Protein AF-0000000084442021 (afdb_homodimer)

Organism: Legionella spiritensis (NCBI:txid452)

Foldseek 3Di:
DEEEADQPDPCRVLVVVLVVVVVDDYDYDYLAGDDLVRCVVVVDQAYEYEAYDDALVSRRCLLVNCLVPQAPHAYEYEQNSLRSNQVSVWWDKAFDPDQFQFAKFWKAFPCDQLNPPHDGTFIFTAHHGIATDPVRGDPQKDQGIATPVGTRQKIAGNQTNYIYGNTDLSDPRGPCSSSSVVSSVPDDDD/DEEEADQPDPCRVLVVVLVVVVVDDYDYDYLAGDDLVRCVVVVDQAYEYEAYDDALVSRRCLLVNCLVPQAPHAYEYEARSLRSNQVSVWWDKAFDPDQFQFAKFWKAFDCDQLNPPHDGTFIFTAHHGIATDPVRGDPQKDQGIATPVGTRQKIAGNQTNYIYGNTDLSDPRGPCSSSSVVSSVPDDDD

Solvent-accessible surface area (backbone atoms only — not comparable to full-atom values): 19940 Å² total; per-residue (Å²): 85,36,37,35,38,33,41,80,34,80,58,39,48,42,45,52,50,52,41,40,73,70,70,45,55,73,47,78,40,45,27,85,71,62,50,71,67,54,49,60,70,65,57,49,63,32,39,33,35,32,32,36,67,83,48,55,90,70,35,63,40,52,35,60,47,48,68,71,36,45,86,78,31,42,34,40,14,28,31,38,16,20,47,18,57,44,40,61,68,65,22,45,76,38,75,30,96,62,73,39,77,78,42,69,40,57,38,37,60,75,52,51,80,59,38,48,93,51,73,77,55,42,44,32,24,29,70,42,52,58,34,61,36,74,92,43,53,48,83,61,45,44,81,45,24,29,35,89,88,65,48,64,33,22,35,33,42,76,85,40,59,37,37,26,28,42,38,37,47,60,37,88,78,16,57,65,23,66,58,35,53,50,38,59,74,62,61,65,85,125,85,35,37,34,37,35,42,82,34,79,57,39,48,42,46,52,49,53,42,42,73,68,71,44,56,73,47,77,39,45,27,83,72,60,50,70,68,54,48,62,71,66,56,49,63,32,38,33,33,31,32,36,66,82,49,55,91,67,36,63,42,52,34,59,46,47,67,71,35,46,87,79,30,42,34,41,15,28,32,38,17,19,47,19,56,45,39,61,69,65,23,46,75,38,76,32,95,62,72,38,79,78,40,71,41,58,38,36,58,76,52,51,80,58,38,50,92,51,72,78,54,40,43,31,24,29,70,40,52,60,35,63,36,74,92,41,53,49,82,61,44,44,81,47,23,29,33,89,88,64,46,64,33,22,36,33,41,76,84,39,60,37,38,25,28,42,37,38,47,59,37,89,78,17,57,65,22,67,58,35,53,49,37,59,75,61,59,66,86,124

pLDDT: mean 96.45, std 5.82, range [42.72, 98.94]

Radius of gyration: 21.91 Å; Cα contacts (8 Å, |Δi|>4): 902; chains: 2; bounding box: 45×61×48 Å

InterPro domains:
  IPR006221 Anthranilate synthase/para-aminobenzoate synthase like domain [TIGR00566] (1-186)
  IPR006221 Anthranilate synthase/para-aminobenzoate synthase like domain [cd01743] (2-185)
  IPR017926 Glutamine amidotransferase [PF00117] (3-185)
  IPR029062 Class I glutamine amidotransferase-like [G3DSA:3.40.50.880] (1-189)
  IPR029062 Class I glutamine amidotransferase-like [SSF52317] (1-187)
  IPR050472 Anthranilate Synthase/Amidotransferase [PTHR43418] (2-188)

Secondary structure (DSSP, 8-state):
-EEEEE-S-TTHHHHHHHHHHTT--EEEEETTS--HHHHHHH--SEEEEPP-SS-GGGSTTHHHHHHHHTTTS-EEEETHHHHHHHHHTT--EEEEEEEEEEEEEEEEE-S-GGGTT--SSEEEEEEEEEEE-GGG--TTEEEEEEETT--EEEEEESSS-EEEESSBTTSTT-TTHHHHHHHHHH----/-EEEEE-S-TTHHHHHHHHHHTT--EEEEETTS--HHHHHHH--SEEEEPP-SS-GGGSTTHHHHHHHHTTTS-EEEETHHHHHHHHHTT--EEEEEEEEEEEEEEEEE-S-GGGTT--SSEEEEEEEEEEE-GGG--TTEEEEEEETT--EEEEEESSS-EEEESSBTTSTT-TTHHHHHHHHHH----

Structure (mmCIF, N/CA/C/O backbone):
data_AF-0000000084442021-model_v1
#
loop_
_entity.id
_entity.type
_entity.pdbx_description
1 polymer 'Anthranilate synthase component II'
#
loop_
_atom_site.group_PDB
_atom_site.id
_atom_site.type_symbol
_atom_site.label_atom_id
_atom_site.label_alt_id
_atom_site.label_comp_id
_atom_site.label_asym_id
_atom_site.label_entity_id
_atom_site.label_seq_id
_atom_site.pdbx_PDB_ins_code
_atom_site.Cartn_x
_atom_site.Cartn_y
_atom_site.Cartn_z
_atom_site.occupancy
_atom_site.B_iso_or_equiv
_atom_site.auth_seq_id
_atom_site.auth_comp_id
_atom_site.auth_asym_id
_atom_site.auth_atom_id
_atom_site.pdbx_PDB_model_num
ATOM 1 N N . MET A 1 1 ? 15.172 14.18 7.062 1 96.75 1 MET A N 1
ATOM 2 C CA . MET A 1 1 ? 14.445 12.938 7.293 1 96.75 1 MET A CA 1
ATOM 3 C C . MET A 1 1 ? 12.992 13.211 7.641 1 96.75 1 MET A C 1
ATOM 5 O O . MET A 1 1 ? 12.688 14.172 8.359 1 96.75 1 MET A O 1
ATOM 9 N N . LEU A 1 2 ? 12.117 12.5 6.996 1 98.5 2 LEU A N 1
ATOM 10 C CA . LEU A 1 2 ? 10.68 12.547 7.258 1 98.5 2 LEU A CA 1
ATOM 11 C C . LEU A 1 2 ? 10.266 11.438 8.219 1 98.5 2 LEU A C 1
ATOM 13 O O . LEU A 1 2 ? 10.625 10.273 8.031 1 98.5 2 LEU A O 1
ATOM 17 N N . LEU A 1 3 ? 9.562 11.828 9.305 1 98.88 3 LEU A N 1
ATOM 18 C CA . LEU A 1 3 ? 9.125 10.852 10.289 1 98.88 3 LEU A CA 1
ATOM 19 C C . LEU A 1 3 ? 7.641 10.523 10.117 1 98.88 3 LEU A C 1
ATOM 21 O O . LEU A 1 3 ? 6.812 11.43 10.008 1 98.88 3 LEU A O 1
ATOM 25 N N . VAL A 1 4 ? 7.328 9.266 10.055 1 98.88 4 VAL A N 1
ATOM 26 C CA . VAL A 1 4 ? 5.941 8.812 10.039 1 98.88 4 VAL A CA 1
ATOM 27 C C . VAL A 1 4 ? 5.609 8.133 11.367 1 98.88 4 VAL A C 1
ATOM 29 O O . VAL A 1 4 ? 6.289 7.191 11.781 1 98.88 4 VAL A O 1
ATOM 32 N N . ILE A 1 5 ? 4.629 8.664 12.07 1 98.88 5 ILE A N 1
ATOM 33 C CA . ILE A 1 5 ? 4.055 7.953 13.211 1 98.88 5 ILE A CA 1
ATOM 34 C C . ILE A 1 5 ? 2.973 6.992 12.719 1 98.88 5 ILE A C 1
ATOM 36 O O . ILE A 1 5 ? 1.944 7.418 12.195 1 98.88 5 ILE A O 1
ATOM 40 N N . ASP A 1 6 ? 3.195 5.75 12.984 1 98.69 6 ASP A N 1
ATOM 41 C CA . ASP A 1 6 ? 2.303 4.699 12.508 1 98.69 6 ASP A CA 1
ATOM 42 C C . ASP A 1 6 ? 1.215 4.391 13.531 1 98.69 6 ASP A C 1
ATOM 44 O O . ASP A 1 6 ? 1.51 3.938 14.641 1 98.69 6 ASP A O 1
ATOM 48 N N . ASN A 1 7 ? -0.036 4.559 13.102 1 98.56 7 ASN A N 1
ATOM 49 C CA . ASN A 1 7 ? -1.173 4.254 13.961 1 98.56 7 ASN A CA 1
ATOM 50 C C . ASN A 1 7 ? -1.767 2.885 13.641 1 98.56 7 ASN A C 1
ATOM 52 O O . ASN A 1 7 ? -2.986 2.707 13.68 1 98.56 7 ASN A O 1
ATOM 56 N N . TYR A 1 8 ? -0.894 2.004 13.203 1 95.25 8 TYR A N 1
ATOM 57 C CA . TYR A 1 8 ? -1.245 0.606 12.984 1 95.25 8 TYR A CA 1
ATOM 58 C C . TYR A 1 8 ? -2.338 0.481 11.93 1 95.25 8 TYR A C 1
ATOM 60 O O . TYR A 1 8 ? -3.346 -0.193 12.148 1 95.25 8 TYR A O 1
ATOM 68 N N . ASP A 1 9 ? -2.092 1.137 10.805 1 94.56 9 ASP A N 1
ATOM 69 C CA . ASP A 1 9 ? -3.041 1.086 9.695 1 94.56 9 ASP A CA 1
ATOM 70 C C . ASP A 1 9 ? -2.471 0.297 8.523 1 94.56 9 ASP A C 1
ATOM 72 O O . ASP A 1 9 ? -1.261 0.303 8.289 1 94.56 9 ASP A O 1
ATOM 76 N N . SER A 1 10 ? -3.359 -0.324 7.75 1 92.31 10 SER A N 1
ATOM 77 C CA . SER A 1 10 ? -2.943 -1.106 6.59 1 92.31 10 SER A CA 1
ATOM 78 C C . SER A 1 10 ? -2.438 -0.207 5.469 1 92.31 10 SER A C 1
ATOM 80 O O . SER A 1 10 ? -1.749 -0.671 4.555 1 92.31 10 SER A O 1
ATOM 82 N N . PHE A 1 11 ? -2.672 1.087 5.504 1 94.19 11 PHE A N 1
ATOM 83 C CA . PHE A 1 11 ? -2.273 1.997 4.438 1 94.19 11 PHE A CA 1
ATOM 84 C C . PHE A 1 11 ? -0.978 2.715 4.789 1 94.19 11 PHE A C 1
ATOM 86 O O . PHE A 1 11 ? -0.396 3.406 3.951 1 94.19 11 PHE A O 1
ATOM 93 N N . THR A 1 12 ? -0.463 2.592 5.977 1 96.69 12 THR A N 1
ATOM 94 C CA . THR A 1 12 ? 0.684 3.365 6.441 1 96.69 12 THR A CA 1
ATOM 95 C C . THR A 1 12 ? 1.858 3.225 5.477 1 96.69 12 THR A C 1
ATOM 97 O O . THR A 1 12 ? 2.455 4.223 5.066 1 96.69 12 THR A O 1
ATOM 100 N N . PHE A 1 13 ? 2.1 2.055 5.074 1 94.62 13 PHE A N 1
ATOM 101 C CA . PHE A 1 13 ? 3.326 1.857 4.312 1 94.62 13 PHE A CA 1
ATOM 102 C C . PHE A 1 13 ? 3.133 2.273 2.857 1 94.62 13 PHE A C 1
ATOM 104 O O . PHE A 1 13 ? 4.105 2.516 2.143 1 94.62 13 PHE A O 1
ATOM 111 N N . ASN A 1 14 ? 1.919 2.354 2.424 1 95 14 ASN A N 1
ATOM 112 C CA . ASN A 1 14 ? 1.702 3.023 1.146 1 95 14 ASN A CA 1
ATOM 113 C C . ASN A 1 14 ? 2.174 4.473 1.184 1 95 14 ASN A C 1
ATOM 115 O O . ASN A 1 14 ? 2.789 4.957 0.231 1 95 14 ASN A O 1
ATOM 119 N N . LEU A 1 15 ? 1.839 5.078 2.273 1 96.81 15 LEU A N 1
ATOM 120 C CA . LEU A 1 15 ? 2.293 6.449 2.475 1 96.81 15 LEU A CA 1
ATOM 121 C C . LEU A 1 15 ? 3.816 6.523 2.473 1 96.81 15 LEU A C 1
ATOM 123 O O . LEU A 1 15 ? 4.398 7.41 1.843 1 96.81 15 LEU A O 1
ATOM 127 N N . VAL A 1 16 ? 4.426 5.625 3.182 1 97 16 VAL A N 1
ATOM 128 C CA . VAL A 1 16 ? 5.879 5.566 3.279 1 97 16 VAL A CA 1
ATOM 129 C C . VAL A 1 16 ? 6.484 5.41 1.887 1 97 16 VAL A C 1
ATOM 131 O O . VAL A 1 16 ? 7.402 6.148 1.517 1 97 16 VAL A O 1
ATOM 134 N N . HIS A 1 17 ? 5.918 4.531 1.124 1 94.56 17 HIS A N 1
ATOM 135 C CA . HIS A 1 17 ? 6.426 4.27 -0.219 1 94.56 17 HIS A CA 1
ATOM 136 C C . HIS A 1 17 ? 6.262 5.492 -1.116 1 94.56 17 HIS A C 1
ATOM 138 O O . HIS A 1 17 ? 7.125 5.777 -1.948 1 94.56 17 HIS A O 1
ATOM 144 N N . TYR A 1 18 ? 5.121 6.188 -1.011 1 96.38 18 TYR A N 1
ATOM 145 C CA . TYR A 1 18 ? 4.906 7.398 -1.793 1 96.38 18 TYR A CA 1
ATOM 146 C C . TYR A 1 18 ? 5.98 8.438 -1.489 1 96.38 18 TYR A C 1
ATOM 148 O O . TYR A 1 18 ? 6.559 9.031 -2.404 1 96.38 18 TYR A O 1
ATOM 156 N N . PHE A 1 19 ? 6.297 8.648 -0.225 1 97.62 19 PHE A N 1
ATOM 157 C CA . PHE A 1 19 ? 7.305 9.633 0.151 1 97.62 19 PHE A CA 1
ATOM 158 C C . PHE A 1 19 ? 8.688 9.203 -0.326 1 97.62 19 PHE A C 1
ATOM 160 O O . PHE A 1 19 ? 9.516 10.039 -0.69 1 97.62 19 PHE A O 1
ATOM 167 N N . GLN A 1 20 ? 8.953 7.887 -0.291 1 95.31 20 GLN A N 1
ATOM 168 C CA . GLN A 1 20 ? 10.219 7.391 -0.81 1 95.31 20 GLN A CA 1
ATOM 169 C C . GLN A 1 20 ? 10.336 7.645 -2.311 1 95.31 20 GLN A C 1
ATOM 171 O O . GLN A 1 20 ? 11.414 7.992 -2.805 1 95.31 20 GLN A O 1
ATOM 176 N N . CYS A 1 21 ? 9.234 7.473 -3.002 1 93.69 21 CYS A N 1
ATOM 177 C CA . CYS A 1 21 ? 9.203 7.785 -4.426 1 93.69 21 CYS A CA 1
ATOM 178 C C . CYS A 1 21 ? 9.516 9.258 -4.668 1 93.69 21 CYS A C 1
ATOM 180 O O . CYS A 1 21 ? 10.094 9.609 -5.699 1 93.69 21 CYS A O 1
ATOM 182 N N . LEU A 1 22 ? 9.164 10.062 -3.756 1 95.75 22 LEU A N 1
ATOM 183 C CA . LEU A 1 22 ? 9.445 11.492 -3.83 1 95.75 22 LEU A CA 1
ATOM 184 C C . LEU A 1 22 ? 10.828 11.805 -3.264 1 95.75 22 LEU A C 1
ATOM 186 O O . LEU A 1 22 ? 11.102 12.938 -2.861 1 95.75 22 LEU A O 1
ATOM 190 N N . LYS A 1 23 ? 11.641 10.805 -3.041 1 95.56 23 LYS A N 1
ATOM 191 C CA . LYS A 1 23 ? 13.062 10.875 -2.709 1 95.56 23 LYS A CA 1
ATOM 192 C C . LYS A 1 23 ? 13.266 11.344 -1.271 1 95.56 23 LYS A C 1
ATOM 194 O O . LYS A 1 23 ? 14.242 12.031 -0.969 1 95.56 23 LYS A O 1
ATOM 199 N N . GLN A 1 24 ? 12.305 11.031 -0.411 1 97.19 24 GLN A N 1
ATOM 200 C CA . GLN A 1 24 ? 12.469 11.344 1.005 1 97.19 24 GLN A CA 1
ATOM 201 C C . GLN A 1 24 ? 13.102 10.172 1.756 1 97.19 24 GLN A C 1
ATOM 203 O O . GLN A 1 24 ? 12.812 9.016 1.461 1 97.19 24 GLN A O 1
ATOM 208 N N . ASP A 1 25 ? 14.016 10.516 2.646 1 97.56 25 ASP A N 1
ATOM 209 C CA . ASP A 1 25 ? 14.43 9.555 3.662 1 97.56 25 ASP A CA 1
ATOM 210 C C . ASP A 1 25 ? 13.375 9.43 4.762 1 97.56 25 ASP A C 1
ATOM 212 O O . ASP A 1 25 ? 13.156 10.367 5.527 1 97.56 25 ASP A O 1
ATOM 216 N N . VAL A 1 26 ? 12.758 8.25 4.875 1 98.19 26 VAL A N 1
ATOM 217 C CA . VAL A 1 26 ? 11.602 8.109 5.75 1 98.19 26 VAL A CA 1
ATOM 218 C C . VAL A 1 26 ? 11.93 7.168 6.902 1 98.19 26 VAL A C 1
ATOM 220 O O . VAL A 1 26 ? 12.484 6.086 6.688 1 98.19 26 VAL A O 1
ATOM 223 N N . GLN A 1 27 ? 11.617 7.547 8.078 1 98.62 27 GLN A N 1
ATOM 224 C CA . GLN A 1 27 ? 11.633 6.676 9.25 1 98.62 27 GLN A CA 1
ATOM 225 C C . GLN A 1 27 ? 10.227 6.492 9.82 1 98.62 27 GLN A C 1
ATOM 227 O O . GLN A 1 27 ? 9.445 7.441 9.859 1 98.62 27 GLN A O 1
ATOM 232 N N . VAL A 1 28 ? 9.969 5.297 10.258 1 98.5 28 VAL A N 1
ATOM 233 C CA . VAL A 1 28 ? 8.641 4.98 10.758 1 98.5 28 VAL A CA 1
ATOM 234 C C . VAL A 1 28 ? 8.742 4.461 12.195 1 98.5 28 VAL A C 1
ATOM 236 O O . VAL A 1 28 ? 9.594 3.623 12.5 1 98.5 28 VAL A O 1
ATOM 239 N N . PHE A 1 29 ? 7.918 4.938 13.078 1 98.75 29 PHE A N 1
ATOM 240 C CA . PHE A 1 29 ? 7.754 4.406 14.43 1 98.75 29 PHE A CA 1
ATOM 241 C C . PHE A 1 29 ? 6.277 4.246 14.766 1 98.75 29 PHE A C 1
ATOM 243 O O . PHE A 1 29 ? 5.457 5.098 14.414 1 98.75 29 PHE A O 1
ATOM 250 N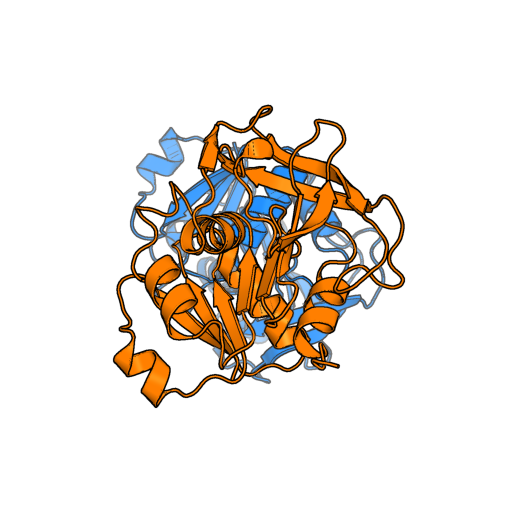 N . ALA A 1 30 ? 5.941 3.205 15.484 1 98.44 30 ALA A N 1
ATOM 251 C CA . ALA A 1 30 ? 4.578 3.055 15.992 1 98.44 30 ALA A CA 1
ATOM 252 C C . ALA A 1 30 ? 4.25 4.137 17.016 1 98.44 30 ALA A C 1
ATOM 254 O O . ALA A 1 30 ? 5.141 4.637 17.703 1 98.44 30 ALA A O 1
ATOM 255 N N . ASN A 1 31 ? 2.963 4.426 17.078 1 98.69 31 ASN A N 1
ATOM 256 C CA . ASN A 1 31 ? 2.521 5.559 17.891 1 98.69 31 ASN A CA 1
ATOM 257 C C . ASN A 1 31 ? 2.744 5.301 19.375 1 98.69 31 ASN A C 1
ATOM 259 O O . ASN A 1 31 ? 2.635 6.219 20.203 1 98.69 31 ASN A O 1
ATOM 263 N N . ASP A 1 32 ? 3.035 4.023 19.75 1 98.56 32 ASP A N 1
ATOM 264 C CA . ASP A 1 32 ? 3.27 3.682 21.156 1 98.56 32 ASP A CA 1
ATOM 265 C C . ASP A 1 32 ? 4.703 3.199 21.375 1 98.56 32 ASP A C 1
ATOM 267 O O . ASP A 1 32 ? 5.016 2.607 22.406 1 98.56 32 ASP A O 1
ATOM 271 N N . LYS A 1 33 ? 5.625 3.432 20.391 1 98.56 33 LYS A N 1
ATOM 272 C CA . LYS A 1 33 ? 6.996 2.945 20.469 1 98.56 33 LYS A CA 1
ATOM 273 C C . LYS A 1 33 ? 7.996 4.086 20.297 1 98.56 33 LYS A C 1
ATOM 275 O O . LYS A 1 33 ? 9.172 3.854 20 1 98.56 33 LYS A O 1
ATOM 280 N N . ILE A 1 34 ? 7.582 5.324 20.422 1 98.56 34 ILE A N 1
ATOM 281 C CA . ILE A 1 34 ? 8.422 6.512 20.375 1 98.56 34 ILE A CA 1
ATOM 282 C C . ILE A 1 34 ? 7.895 7.562 21.359 1 98.56 34 ILE A C 1
ATOM 284 O O . ILE A 1 34 ? 6.699 7.594 21.656 1 98.56 34 ILE A O 1
ATOM 288 N N . THR A 1 35 ? 8.797 8.398 21.844 1 98.62 35 THR A N 1
ATOM 289 C CA . THR A 1 35 ? 8.398 9.461 22.766 1 98.62 35 THR A CA 1
ATOM 290 C C . THR A 1 35 ? 8.609 10.828 22.125 1 98.62 35 THR A C 1
ATOM 292 O O . THR A 1 35 ? 9.25 10.945 21.078 1 98.62 35 THR A O 1
ATOM 295 N N . LEU A 1 36 ? 8.008 11.852 22.766 1 98.62 36 LEU A N 1
ATOM 296 C CA . LEU A 1 36 ? 8.227 13.219 22.312 1 98.62 36 LEU A CA 1
ATOM 297 C C . LEU A 1 36 ? 9.703 13.586 22.359 1 98.62 36 LEU A C 1
ATOM 299 O O . LEU A 1 36 ? 10.211 14.273 21.469 1 98.62 36 LEU A O 1
ATOM 303 N N . LYS A 1 37 ? 10.375 13.133 23.375 1 98.56 37 LYS A N 1
ATOM 304 C CA . LYS A 1 37 ? 11.805 13.391 23.516 1 98.56 37 LYS A CA 1
ATOM 305 C C . LYS A 1 37 ? 12.586 12.734 22.375 1 98.56 37 LYS A C 1
ATOM 307 O O . LYS A 1 37 ? 13.555 13.32 21.875 1 98.56 37 LYS A O 1
ATOM 312 N N . ASP A 1 38 ? 12.188 11.531 22.016 1 98.75 38 ASP A N 1
ATOM 313 C CA . ASP A 1 38 ? 12.82 10.859 20.891 1 98.75 38 ASP A CA 1
ATOM 314 C C . ASP A 1 38 ? 12.68 11.68 19.609 1 98.75 38 ASP A C 1
ATOM 316 O O . ASP A 1 38 ? 13.633 11.812 18.844 1 98.75 38 ASP A O 1
ATOM 320 N N . ILE A 1 39 ? 11.5 12.203 19.391 1 98.75 39 ILE A N 1
ATOM 321 C CA . ILE A 1 39 ? 11.219 12.977 18.188 1 98.75 39 ILE A CA 1
ATOM 322 C C . ILE A 1 39 ? 12.07 14.25 18.188 1 98.75 39 ILE A C 1
ATOM 324 O O . ILE A 1 39 ? 12.617 14.633 17.156 1 98.75 39 ILE A O 1
ATOM 328 N N . GLU A 1 40 ? 12.188 14.859 19.328 1 98.19 40 GLU A N 1
ATOM 329 C CA . GLU A 1 40 ? 13.039 16.031 19.453 1 98.19 40 GLU A CA 1
ATOM 330 C C . GLU A 1 40 ? 14.484 15.719 19.062 1 98.19 40 GLU A C 1
ATOM 332 O O . GLU A 1 40 ? 15.125 16.5 18.344 1 98.19 40 GLU A O 1
ATOM 337 N N . ARG A 1 41 ? 14.922 14.625 19.516 1 98.19 41 ARG A N 1
ATOM 338 C CA . ARG A 1 41 ? 16.297 14.219 19.234 1 98.19 41 ARG A CA 1
ATOM 339 C C . ARG A 1 41 ? 16.484 13.898 17.766 1 98.19 41 ARG A C 1
ATOM 341 O O . ARG A 1 41 ? 17.516 14.227 17.172 1 98.19 41 ARG A O 1
ATOM 348 N N . LEU A 1 42 ? 15.523 13.242 17.203 1 98 42 LEU A N 1
ATOM 349 C CA . LEU A 1 42 ? 15.586 12.875 15.797 1 98 42 LEU A CA 1
ATOM 350 C C . LEU A 1 42 ? 15.578 14.109 14.914 1 98 42 LEU A C 1
ATOM 352 O O . LEU A 1 42 ? 16.125 14.094 13.805 1 98 42 LEU A O 1
ATOM 356 N N . ALA A 1 43 ? 14.93 15.164 15.359 1 98.12 43 ALA A N 1
ATOM 357 C CA . ALA A 1 43 ? 14.836 16.453 14.672 1 98.12 43 ALA A CA 1
ATOM 358 C C . ALA A 1 43 ? 14.383 16.266 13.227 1 98.12 43 ALA A C 1
ATOM 360 O O . ALA A 1 43 ? 15.055 16.703 12.289 1 98.12 43 ALA A O 1
ATOM 361 N N . PRO A 1 44 ? 13.195 15.672 13.023 1 98.56 44 PRO A N 1
ATOM 362 C CA . PRO A 1 44 ? 12.727 15.477 11.656 1 98.56 44 PRO A CA 1
ATOM 363 C C . PRO A 1 44 ? 12.391 16.797 10.953 1 98.56 44 PRO A C 1
ATOM 365 O O . PRO A 1 44 ? 12 17.766 11.609 1 98.56 44 PRO A O 1
ATOM 368 N N . SER A 1 45 ? 12.555 16.766 9.602 1 98 45 SER A N 1
ATOM 369 C CA . SER A 1 45 ? 12.195 17.938 8.805 1 98 45 SER A CA 1
ATOM 370 C C . SER A 1 45 ? 10.68 18.016 8.594 1 98 45 SER A C 1
ATOM 372 O O . SER A 1 45 ? 10.133 19.094 8.383 1 98 45 SER A O 1
ATOM 374 N N . HIS A 1 46 ? 10.016 16.875 8.523 1 98.56 46 HIS A N 1
ATOM 375 C CA . HIS A 1 46 ? 8.578 16.734 8.359 1 98.56 46 HIS A CA 1
ATOM 376 C C . HIS A 1 46 ? 8.031 15.625 9.266 1 98.56 46 HIS A C 1
ATOM 378 O O . HIS A 1 46 ? 8.719 14.648 9.539 1 98.56 46 HIS A O 1
ATOM 384 N N . LEU A 1 47 ? 6.84 15.828 9.727 1 98.81 47 LEU A N 1
ATOM 385 C CA . LEU A 1 47 ? 6.137 14.828 10.523 1 98.81 47 LEU A CA 1
ATOM 386 C C . LEU A 1 47 ? 4.82 14.438 9.859 1 98.81 47 LEU A C 1
ATOM 388 O O . LEU A 1 47 ? 4.039 15.305 9.461 1 98.81 47 LEU A O 1
ATOM 392 N N . VAL A 1 48 ? 4.613 13.141 9.695 1 98.94 48 VAL A N 1
ATOM 393 C CA . VAL A 1 48 ? 3.377 12.625 9.125 1 98.94 48 VAL A CA 1
ATOM 394 C C . VAL A 1 48 ? 2.691 11.703 10.133 1 98.94 48 VAL A C 1
ATOM 396 O O . VAL A 1 48 ? 3.322 10.797 10.688 1 98.94 48 VAL A O 1
ATOM 399 N N . ILE A 1 49 ? 1.444 11.992 10.422 1 98.94 49 ILE A N 1
ATOM 400 C CA . ILE A 1 49 ? 0.609 11.133 11.25 1 98.94 49 ILE A CA 1
ATOM 401 C C . ILE A 1 49 ? -0.253 10.242 10.359 1 98.94 49 ILE A C 1
ATOM 403 O O . ILE A 1 49 ? -1.093 10.734 9.602 1 98.94 49 ILE A O 1
ATOM 407 N N . SER A 1 50 ? -0.102 8.945 10.469 1 98.88 50 SER A N 1
ATOM 408 C CA . SER A 1 50 ? -0.695 7.992 9.547 1 98.88 50 SER A CA 1
ATOM 409 C C . SER A 1 50 ? -2.186 7.816 9.812 1 98.88 50 SER A C 1
ATOM 411 O O . SER A 1 50 ? -2.699 8.273 10.836 1 98.88 50 SER A O 1
ATOM 413 N N . PRO A 1 51 ? -2.84 7.133 8.836 1 98.56 51 PRO A N 1
ATOM 414 C CA . PRO A 1 51 ? -4.172 6.617 9.164 1 98.56 51 PRO A CA 1
ATOM 415 C C . PRO A 1 51 ? -4.152 5.617 10.32 1 98.56 51 PRO A C 1
ATOM 417 O O . PRO A 1 51 ? -3.078 5.254 10.805 1 98.56 51 PRO A O 1
ATOM 420 N N . GLY A 1 52 ? -5.309 5.27 10.789 1 97.81 52 GLY A N 1
ATOM 421 C CA . GLY A 1 52 ? -5.41 4.297 11.867 1 97.81 52 GLY A CA 1
ATOM 422 C C . GLY A 1 52 ? -6.84 4.055 12.32 1 97.81 52 GLY A C 1
ATOM 423 O O . GLY A 1 52 ? -7.758 4.754 11.891 1 97.81 52 GLY A O 1
ATOM 424 N N . PRO A 1 53 ? -6.918 3.021 13.141 1 96.12 53 PRO A N 1
ATOM 425 C CA . PRO A 1 53 ? -8.242 2.709 13.68 1 96.12 53 PRO A CA 1
ATOM 426 C C . PRO A 1 53 ? -8.633 3.607 14.852 1 96.12 53 PRO A C 1
ATOM 428 O O . PRO A 1 53 ? -7.793 4.348 15.367 1 96.12 53 PRO A O 1
ATOM 431 N N . ASN A 1 54 ? -9.773 3.592 15.141 1 95.12 54 ASN A N 1
ATOM 432 C CA . ASN A 1 54 ? -10.305 4.219 16.359 1 95.12 54 ASN A CA 1
ATOM 433 C C . ASN A 1 54 ? -10.242 5.742 16.266 1 95.12 54 ASN A C 1
ATOM 435 O O . ASN A 1 54 ? -10.43 6.312 15.188 1 95.12 54 ASN A O 1
ATOM 439 N N . SER A 1 55 ? -10.203 6.398 17.453 1 97.62 55 SER A N 1
ATOM 440 C CA . SER A 1 55 ? -10.32 7.852 17.547 1 97.62 55 SER A CA 1
ATOM 441 C C . SER A 1 55 ? -8.992 8.484 17.953 1 97.62 55 SER A C 1
ATOM 443 O O . SER A 1 55 ? -8.07 7.785 18.375 1 97.62 55 SER A O 1
ATOM 445 N N . PRO A 1 56 ? -8.945 9.797 17.781 1 98.62 56 PRO A N 1
ATOM 446 C CA . PRO A 1 56 ? -7.73 10.5 18.188 1 98.62 56 PRO A CA 1
ATOM 447 C C . PRO A 1 56 ? -7.312 10.18 19.625 1 98.62 56 PRO A C 1
ATOM 449 O O . PRO A 1 56 ? -6.117 10.148 19.938 1 98.62 56 PRO A O 1
ATOM 452 N N . GLU A 1 57 ? -8.273 9.875 20.5 1 97.75 57 GLU A N 1
ATOM 453 C CA . GLU A 1 57 ? -7.984 9.602 21.906 1 97.75 57 GLU A CA 1
ATOM 454 C C . GLU A 1 57 ? -7.191 8.305 22.062 1 97.75 57 GLU A C 1
ATOM 456 O O . GLU A 1 57 ? -6.504 8.109 23.062 1 97.75 57 GLU A O 1
ATOM 461 N N . GLU A 1 58 ? -7.277 7.496 21.094 1 97.94 58 GLU A N 1
ATOM 462 C CA . GLU A 1 58 ? -6.625 6.188 21.156 1 97.94 58 GLU A CA 1
ATOM 463 C C . GLU A 1 58 ? -5.449 6.117 20.188 1 97.94 58 GLU A C 1
ATOM 465 O O . GLU A 1 58 ? -5 5.023 19.828 1 97.94 58 GLU A O 1
ATOM 470 N N . ALA A 1 59 ? -4.941 7.234 19.781 1 98.44 59 ALA A N 1
ATOM 471 C CA . ALA A 1 59 ? -3.908 7.27 18.75 1 98.44 59 ALA A CA 1
ATOM 472 C C . ALA A 1 59 ? -2.527 7.488 19.359 1 98.44 59 ALA A C 1
ATOM 474 O O . ALA A 1 59 ? -1.691 8.188 18.781 1 98.44 59 ALA A O 1
ATOM 475 N N . GLY A 1 60 ? -2.236 6.988 20.562 1 98.38 60 GLY A N 1
ATOM 476 C CA . GLY A 1 60 ? -0.929 7.055 21.188 1 98.38 60 GLY A CA 1
ATOM 477 C C . GLY A 1 60 ? -0.394 8.469 21.312 1 98.38 60 GLY A C 1
ATOM 478 O O . GLY A 1 60 ? -1.074 9.352 21.844 1 98.38 60 GLY A O 1
ATOM 479 N N . ILE A 1 61 ? 0.803 8.719 20.75 1 98.81 61 ILE A N 1
ATOM 480 C CA . ILE A 1 61 ? 1.481 9.992 20.969 1 98.81 61 ILE A CA 1
ATOM 481 C C . ILE A 1 61 ? 1.067 10.984 19.875 1 98.81 61 ILE A C 1
ATOM 483 O O . ILE A 1 61 ? 1.528 12.125 19.859 1 98.81 61 ILE A O 1
ATOM 487 N N . SER A 1 62 ? 0.214 10.578 18.938 1 98.88 62 SER A N 1
ATOM 488 C CA . SER A 1 62 ? -0.078 11.367 17.75 1 98.88 62 SER A CA 1
ATOM 489 C C . SER A 1 62 ? -0.551 12.766 18.109 1 98.88 62 SER A C 1
ATOM 491 O O . SER A 1 62 ? 0.013 13.758 17.641 1 98.88 62 SER A O 1
ATOM 493 N N . VAL A 1 63 ? -1.559 12.859 18.984 1 98.94 63 VAL A N 1
ATOM 494 C CA . VAL A 1 63 ? -2.113 14.156 19.344 1 98.94 63 VAL A CA 1
ATOM 495 C C . VAL A 1 63 ? -1.064 14.969 20.109 1 98.94 63 VAL A C 1
ATOM 497 O O . VAL A 1 63 ? -0.874 16.156 19.828 1 98.94 63 VAL A O 1
ATOM 500 N N . ALA A 1 64 ? -0.353 14.328 21.016 1 98.88 64 ALA A N 1
ATOM 501 C CA . ALA A 1 64 ? 0.681 15.008 21.797 1 98.88 64 ALA A CA 1
ATOM 502 C C . ALA A 1 64 ? 1.797 15.523 20.891 1 98.88 64 ALA A C 1
ATOM 504 O O . ALA A 1 64 ? 2.336 16.609 21.125 1 98.88 64 ALA A O 1
ATOM 505 N N . ALA A 1 65 ? 2.166 14.758 19.906 1 98.94 65 ALA A N 1
ATOM 506 C CA . ALA A 1 65 ? 3.211 15.164 18.969 1 98.94 65 ALA A CA 1
ATOM 507 C C . ALA A 1 65 ? 2.791 16.406 18.188 1 98.94 65 ALA A C 1
ATOM 509 O O . ALA A 1 65 ? 3.588 17.328 18 1 98.94 65 ALA A O 1
ATOM 510 N N . ILE A 1 66 ? 1.58 16.422 17.75 1 98.88 66 ILE A N 1
ATOM 511 C CA . ILE A 1 66 ? 1.062 17.578 17.016 1 98.88 66 ILE A CA 1
ATOM 512 C C . ILE A 1 66 ? 1.132 18.812 17.906 1 98.88 66 ILE A C 1
ATOM 514 O O . ILE A 1 66 ? 1.643 19.859 17.5 1 98.88 66 ILE A O 1
ATOM 518 N N . LYS A 1 67 ? 0.68 18.688 19.125 1 98.81 67 LYS A N 1
ATOM 519 C CA . LYS A 1 67 ? 0.668 19.812 20.047 1 98.81 67 LYS A CA 1
ATOM 520 C C . LYS A 1 67 ? 2.082 20.312 20.312 1 98.81 67 LYS A C 1
ATOM 522 O O . LYS A 1 67 ? 2.312 21.531 20.406 1 98.81 67 LYS A O 1
ATOM 527 N N . ARG A 1 68 ? 2.947 19.406 20.406 1 98.69 68 ARG A N 1
ATOM 528 C CA . ARG A 1 68 ? 4.316 19.75 20.781 1 98.69 68 ARG A CA 1
ATOM 529 C C . ARG A 1 68 ? 5.051 20.422 19.609 1 98.69 68 ARG A C 1
ATOM 531 O O . ARG A 1 68 ? 5.84 21.344 19.812 1 98.69 68 ARG A O 1
ATOM 538 N N . PHE A 1 69 ? 4.781 20.016 18.375 1 98.62 69 PHE A N 1
ATOM 539 C CA . PHE A 1 69 ? 5.719 20.359 17.312 1 98.62 69 PHE A CA 1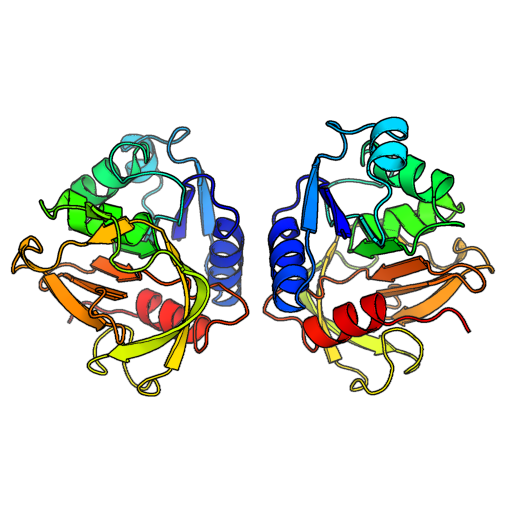
ATOM 540 C C . PHE A 1 69 ? 5.047 21.203 16.25 1 98.62 69 PHE A C 1
ATOM 542 O O . PHE A 1 69 ? 5.688 21.609 15.273 1 98.62 69 PHE A O 1
ATOM 549 N N . HIS A 1 70 ? 3.795 21.594 16.422 1 98.06 70 HIS A N 1
ATOM 550 C CA . HIS A 1 70 ? 3.016 22.25 15.375 1 98.06 70 HIS A CA 1
ATOM 551 C C . HIS A 1 70 ? 3.654 23.562 14.961 1 98.06 70 HIS A C 1
ATOM 553 O O . HIS A 1 70 ? 3.453 24.031 13.836 1 98.06 70 HIS A O 1
ATOM 559 N N . GLN A 1 71 ? 4.508 24.156 15.742 1 96.94 71 GLN A N 1
ATOM 560 C CA . GLN A 1 71 ? 5.055 25.469 15.43 1 96.94 71 GLN A CA 1
ATOM 561 C C . GLN A 1 71 ? 6.438 25.359 14.789 1 96.94 71 GLN A C 1
ATOM 563 O O . GLN A 1 71 ? 6.984 26.344 14.297 1 96.94 71 GLN A O 1
ATOM 568 N N . THR A 1 72 ? 6.996 24.172 14.812 1 95.31 72 THR A N 1
ATOM 569 C CA . THR A 1 72 ? 8.406 24.078 14.445 1 95.31 72 THR A CA 1
ATOM 570 C C . THR A 1 72 ? 8.586 23.172 13.227 1 95.31 72 THR A C 1
ATOM 572 O O . THR A 1 72 ? 9.547 23.328 12.469 1 95.31 72 THR A O 1
ATOM 575 N N . ILE A 1 73 ? 7.695 22.234 13.086 1 96.19 73 ILE A N 1
ATOM 576 C CA . ILE A 1 73 ? 7.852 21.234 12.031 1 96.19 73 ILE A CA 1
ATOM 577 C C . ILE A 1 73 ? 6.574 21.156 11.195 1 96.19 73 ILE A C 1
ATOM 579 O O . ILE A 1 73 ? 5.469 21.141 11.742 1 96.19 73 ILE A O 1
ATOM 583 N N . PRO A 1 74 ? 6.699 21.141 9.812 1 98.38 74 PRO A N 1
ATOM 584 C CA . PRO A 1 74 ? 5.5 20.844 9.023 1 98.38 74 PRO A CA 1
ATOM 585 C C . PRO A 1 74 ? 4.887 19.484 9.359 1 98.38 74 PRO A C 1
ATOM 587 O O . PRO A 1 74 ? 5.613 18.5 9.492 1 98.38 74 PRO A O 1
ATOM 590 N N . ILE A 1 75 ? 3.539 19.453 9.516 1 98.88 75 ILE A N 1
ATOM 591 C CA . ILE A 1 75 ? 2.861 18.219 9.906 1 98.88 75 ILE A CA 1
ATOM 592 C C . ILE A 1 75 ? 1.735 17.922 8.922 1 98.88 75 ILE A C 1
ATOM 594 O O . ILE A 1 75 ? 0.969 18.812 8.547 1 98.88 75 ILE A O 1
ATOM 598 N N . LEU A 1 76 ? 1.698 16.672 8.453 1 98.88 76 LEU A N 1
ATOM 599 C CA . LEU A 1 76 ? 0.591 16.156 7.656 1 98.88 76 LEU A CA 1
ATOM 600 C C . LEU A 1 76 ? -0.124 15.031 8.383 1 98.88 76 LEU A C 1
ATOM 602 O O . LEU A 1 76 ? 0.516 14.086 8.852 1 98.88 76 LEU A O 1
ATOM 606 N N . GLY A 1 77 ? -1.42 15.156 8.555 1 98.94 77 GLY A N 1
ATOM 607 C CA . GLY A 1 77 ? -2.248 14.078 9.07 1 98.94 77 GLY A CA 1
ATOM 608 C C . GLY A 1 77 ? -3.141 13.453 8.008 1 98.94 77 GLY A C 1
ATOM 609 O O . GLY A 1 77 ? -3.787 14.172 7.238 1 98.94 77 GLY A O 1
ATOM 610 N N . VAL A 1 78 ? -3.203 12.133 7.953 1 98.94 78 VAL A N 1
ATOM 611 C CA . VAL A 1 78 ? -4.023 11.438 6.969 1 98.94 78 VAL A CA 1
ATOM 612 C C . VAL A 1 78 ? -5.055 10.562 7.676 1 98.94 78 VAL A C 1
ATOM 614 O O . VAL A 1 78 ? -4.703 9.781 8.562 1 98.94 78 VAL A O 1
ATOM 617 N N . CYS A 1 79 ? -6.336 10.648 7.324 1 98.56 79 CYS A N 1
ATOM 618 C CA . CYS A 1 79 ? -7.469 9.93 7.891 1 98.56 79 CYS A CA 1
ATOM 619 C C . CYS A 1 79 ? -7.527 10.094 9.406 1 98.56 79 CYS A C 1
ATOM 621 O O . CYS A 1 79 ? -7.844 11.18 9.898 1 98.56 79 CYS A O 1
ATOM 623 N N . LEU A 1 80 ? -7.078 9.141 10.172 1 98.81 80 LEU A N 1
ATOM 624 C CA . LEU A 1 80 ? -6.996 9.359 11.609 1 98.81 80 LEU A CA 1
ATOM 625 C C . LEU A 1 80 ? -6.051 10.508 11.938 1 98.81 80 LEU A C 1
ATOM 627 O O . LEU A 1 80 ? -6.32 11.297 12.844 1 98.81 80 LEU A O 1
ATOM 631 N N . GLY A 1 81 ? -4.977 10.633 11.227 1 98.94 81 GLY A N 1
ATOM 632 C CA . GLY A 1 81 ? -4.055 11.742 11.422 1 98.94 81 GLY A CA 1
ATOM 633 C C . GLY A 1 81 ? -4.695 13.102 11.219 1 98.94 81 GLY A C 1
ATOM 634 O O . GLY A 1 81 ? -4.375 14.055 11.922 1 98.94 81 GLY A O 1
ATOM 635 N N . HIS A 1 82 ? -5.535 13.227 10.211 1 98.88 82 HIS A N 1
ATOM 636 C CA . HIS A 1 82 ? -6.352 14.406 9.945 1 98.88 82 HIS A CA 1
ATOM 637 C C . HIS A 1 82 ? -7.246 14.734 11.133 1 98.88 82 HIS A C 1
ATOM 639 O O . HIS A 1 82 ? -7.332 15.891 11.547 1 98.88 82 HIS A O 1
ATOM 645 N N . GLN A 1 83 ? -7.871 13.742 11.672 1 98.88 83 GLN A N 1
ATOM 646 C CA . GLN A 1 83 ? -8.742 13.906 12.828 1 98.88 83 GLN A CA 1
ATOM 647 C C . GLN A 1 83 ? -7.941 14.305 14.062 1 98.88 83 GLN A C 1
ATOM 649 O O . GLN A 1 83 ? -8.375 15.164 14.836 1 98.88 83 GLN A O 1
ATOM 654 N N . CYS A 1 84 ? -6.762 13.672 14.203 1 98.94 84 CYS A N 1
ATOM 655 C CA . CYS A 1 84 ? -5.879 14.023 15.312 1 98.94 84 CYS A CA 1
ATOM 656 C C . CYS A 1 84 ? -5.484 15.5 15.25 1 98.94 84 CYS A C 1
ATOM 658 O O . CYS A 1 84 ? -5.414 16.172 16.281 1 98.94 84 CYS A O 1
ATOM 660 N N . LEU A 1 85 ? -5.215 15.945 14.07 1 98.88 85 LEU A N 1
ATOM 661 C CA . LEU A 1 85 ? -4.82 17.328 13.883 1 98.88 85 LEU A CA 1
ATOM 662 C C . LEU A 1 85 ? -5.914 18.281 14.359 1 98.88 85 LEU A C 1
ATOM 664 O O . LEU A 1 85 ? -5.656 19.172 15.164 1 98.88 85 LEU A O 1
ATOM 668 N N . ALA A 1 86 ? -7.105 18.078 13.922 1 98.88 86 ALA A N 1
ATOM 669 C CA . ALA A 1 86 ? -8.234 18.906 14.328 1 98.88 86 ALA A CA 1
ATOM 670 C C . ALA A 1 86 ? -8.492 18.781 15.828 1 98.88 86 ALA A C 1
ATOM 672 O O . ALA A 1 86 ? -8.695 19.781 16.516 1 98.88 86 ALA A O 1
ATOM 673 N N . TYR A 1 87 ? -8.445 17.578 16.281 1 98.88 87 TYR A N 1
ATOM 674 C CA . TYR A 1 87 ? -8.695 17.281 17.688 1 98.88 87 TYR A CA 1
ATOM 675 C C . TYR A 1 87 ? -7.691 18 18.578 1 98.88 87 TYR A C 1
ATOM 677 O O . TYR A 1 87 ? -8.055 18.516 19.641 1 98.88 87 TYR A O 1
ATOM 685 N N . ALA A 1 88 ? -6.488 18.047 18.234 1 98.81 88 ALA A N 1
ATOM 686 C CA . ALA A 1 88 ? -5.418 18.672 19 1 98.81 88 ALA A CA 1
ATOM 687 C C . ALA A 1 88 ? -5.719 20.141 19.25 1 98.81 88 ALA A C 1
ATOM 689 O O . ALA A 1 88 ? -5.223 20.734 20.203 1 98.81 88 ALA A O 1
ATOM 690 N N . PHE A 1 89 ? -6.566 20.734 18.422 1 98.69 89 PHE A N 1
ATOM 691 C CA . PHE A 1 89 ? -6.852 22.156 18.531 1 98.69 89 PHE A CA 1
ATOM 692 C C . PHE A 1 89 ? -8.273 22.391 19.031 1 98.69 89 PHE A C 1
ATOM 694 O O . PHE A 1 89 ? -8.789 23.516 18.969 1 98.69 89 PHE A O 1
ATOM 701 N N . GLY A 1 90 ? -8.953 21.297 19.359 1 98.44 90 GLY A N 1
ATOM 702 C CA . GLY A 1 90 ? -10.195 21.469 20.109 1 98.44 90 GLY A CA 1
ATOM 703 C C . GLY A 1 90 ? -11.422 21.047 19.312 1 98.44 90 GLY A C 1
ATOM 704 O O . GLY A 1 90 ? -12.547 21.156 19.797 1 98.44 90 GLY A O 1
ATOM 705 N N . ALA A 1 91 ? -11.242 20.578 18.109 1 98.75 91 ALA A N 1
ATOM 706 C CA . ALA A 1 91 ? -12.375 20.125 17.312 1 98.75 91 ALA A CA 1
ATOM 707 C C . ALA A 1 91 ? -12.961 18.828 17.859 1 98.75 91 ALA A C 1
ATOM 709 O O . ALA A 1 91 ? -12.25 18.047 18.516 1 98.75 91 ALA A O 1
ATOM 710 N N . SER A 1 92 ? -14.242 18.609 17.562 1 98.56 92 SER A N 1
ATOM 711 C CA . SER A 1 92 ? -14.898 17.359 17.906 1 98.56 92 SER A CA 1
ATOM 712 C C . SER A 1 92 ? -14.875 16.391 16.734 1 98.56 92 SER A C 1
ATOM 714 O O . SER A 1 92 ? -15.055 16.781 15.586 1 98.56 92 SER A O 1
ATOM 716 N N . ILE A 1 93 ? -14.578 15.164 17.062 1 98.69 93 ILE A N 1
ATOM 717 C CA . ILE A 1 93 ? -14.633 14.078 16.078 1 98.69 93 ILE A CA 1
ATOM 718 C C . ILE A 1 93 ? -15.859 13.203 16.359 1 98.69 93 ILE A C 1
ATOM 720 O O . ILE A 1 93 ? -16 12.648 17.438 1 98.69 93 ILE A O 1
ATOM 724 N N . THR A 1 94 ? -16.688 13.117 15.344 1 97.5 94 THR A N 1
ATOM 725 C CA . THR A 1 94 ? -17.953 12.406 15.516 1 97.5 94 THR A CA 1
ATOM 726 C C . THR A 1 94 ? -18.141 11.375 14.398 1 97.5 94 THR A C 1
ATOM 728 O O . THR A 1 94 ? -17.328 11.305 13.469 1 97.5 94 THR A O 1
ATOM 731 N N . ARG A 1 95 ? -19.188 10.594 14.578 1 95.88 95 ARG A N 1
ATOM 732 C CA . ARG A 1 95 ? -19.516 9.648 13.516 1 95.88 95 ARG A CA 1
ATOM 733 C C . ARG A 1 95 ? -19.781 10.375 12.195 1 95.88 95 ARG A C 1
ATOM 735 O O . ARG A 1 95 ? -20.484 11.391 12.18 1 95.88 95 ARG A O 1
ATOM 742 N N . ALA A 1 96 ? -19.141 9.898 11.188 1 93.88 96 ALA A N 1
ATOM 743 C CA . ALA A 1 96 ? -19.344 10.5 9.867 1 93.88 96 ALA A CA 1
ATOM 744 C C . ALA A 1 96 ? -20.797 10.344 9.414 1 93.88 96 ALA A C 1
ATOM 746 O O . ALA A 1 96 ? -21.484 9.406 9.82 1 93.88 96 ALA A O 1
ATOM 747 N N . ARG A 1 97 ? -21.219 11.227 8.617 1 86.19 97 ARG A N 1
ATOM 748 C CA . ARG A 1 97 ? -22.562 11.156 8.062 1 86.19 97 ARG A CA 1
ATOM 749 C C . ARG A 1 97 ? -22.766 9.867 7.27 1 86.19 97 ARG A C 1
ATOM 751 O O . ARG A 1 97 ? -23.844 9.258 7.34 1 86.19 97 ARG A O 1
ATOM 758 N N . GLN A 1 98 ? -21.75 9.625 6.543 1 86.94 98 GLN A N 1
ATOM 759 C CA . GLN A 1 98 ? -21.719 8.367 5.801 1 86.94 98 GLN A CA 1
ATOM 760 C C . GLN A 1 98 ? -20.469 7.562 6.137 1 86.94 98 GLN A C 1
ATOM 762 O O . GLN A 1 98 ? -19.344 8.078 6.059 1 86.94 98 GLN A O 1
ATOM 767 N N . ILE A 1 99 ? -20.75 6.34 6.551 1 84.62 99 ILE A N 1
ATOM 768 C CA . ILE A 1 99 ? -19.625 5.441 6.746 1 84.62 99 ILE A CA 1
ATOM 769 C C . ILE A 1 99 ? -19.156 4.887 5.398 1 84.62 99 ILE A C 1
ATOM 771 O O . ILE A 1 99 ? -19.953 4.328 4.645 1 84.62 99 ILE A O 1
ATOM 775 N N . ILE A 1 100 ? -17.922 5.137 5.062 1 83.81 100 ILE A N 1
ATOM 776 C CA . ILE A 1 100 ? -17.406 4.715 3.77 1 83.81 100 ILE A CA 1
ATOM 777 C C . ILE A 1 100 ? -16.172 3.836 3.977 1 83.81 100 ILE A C 1
ATOM 779 O O . ILE A 1 100 ? -15.273 4.184 4.746 1 83.81 100 ILE A O 1
ATOM 783 N N . HIS A 1 101 ? -16.172 2.658 3.307 1 87.12 101 HIS A N 1
ATOM 784 C CA . HIS A 1 101 ? -15.031 1.748 3.385 1 87.12 101 HIS A CA 1
ATOM 785 C C . HIS A 1 101 ? -14.633 1.248 2.002 1 87.12 101 HIS A C 1
ATOM 787 O O . HIS A 1 101 ? -15.273 0.346 1.453 1 87.12 101 HIS A O 1
ATOM 793 N N . GLY A 1 102 ? -13.539 1.97 1.564 1 85.62 102 GLY A N 1
ATOM 794 C CA . GLY A 1 102 ? -12.93 1.431 0.358 1 85.62 102 GLY A CA 1
ATOM 795 C C . GLY A 1 102 ? -13.602 1.913 -0.914 1 85.62 102 GLY A C 1
ATOM 796 O O . GLY A 1 102 ? -13.531 1.248 -1.949 1 85.62 102 GLY A O 1
ATOM 797 N N . LYS A 1 103 ? -14.234 2.998 -0.882 1 89.81 103 LYS A N 1
ATOM 798 C CA . LYS A 1 103 ? -14.883 3.588 -2.049 1 89.81 103 LYS A CA 1
ATOM 799 C C . LYS A 1 103 ? -14.297 4.961 -2.371 1 89.81 103 LYS A C 1
ATOM 801 O O . LYS A 1 103 ? -13.719 5.609 -1.502 1 89.81 103 LYS A O 1
ATOM 806 N N . THR A 1 104 ? -14.414 5.238 -3.598 1 95.5 104 THR A N 1
ATOM 807 C CA . THR A 1 104 ? -13.969 6.574 -3.977 1 95.5 104 THR A CA 1
ATOM 808 C C . THR A 1 104 ? -15.133 7.562 -3.924 1 95.5 104 THR A C 1
ATOM 810 O O . THR A 1 104 ? -16.297 7.172 -4.043 1 95.5 104 THR A O 1
ATOM 813 N N . SER A 1 105 ? -14.781 8.805 -3.672 1 97.06 105 SER A N 1
ATOM 814 C CA . SER A 1 105 ? -15.719 9.922 -3.717 1 97.06 105 SER A CA 1
ATOM 815 C C . SER A 1 105 ? -15.109 11.125 -4.426 1 97.06 105 SER A C 1
ATOM 817 O O . SER A 1 105 ? -13.883 11.266 -4.477 1 97.06 105 SER A O 1
ATOM 819 N N . ALA A 1 106 ? -16.031 11.875 -4.949 1 98.12 106 ALA A N 1
ATOM 820 C CA . ALA A 1 106 ? -15.578 13.156 -5.473 1 98.12 106 ALA A CA 1
ATOM 821 C C . ALA A 1 106 ? -15.164 14.102 -4.344 1 98.12 106 ALA A C 1
ATOM 823 O O . ALA A 1 106 ? -15.922 14.305 -3.391 1 98.12 106 ALA A O 1
ATOM 824 N N . VAL A 1 107 ? -14.016 14.617 -4.445 1 98.5 107 VAL A N 1
ATOM 825 C CA . VAL A 1 107 ? -13.508 15.602 -3.498 1 98.5 107 VAL A CA 1
ATOM 826 C C . VAL A 1 107 ? -13.43 16.969 -4.168 1 98.5 107 VAL A C 1
ATOM 828 O O . VAL A 1 107 ? -12.711 17.141 -5.16 1 98.5 107 VAL A O 1
ATOM 831 N N . PHE A 1 108 ? -14.141 17.891 -3.596 1 98.69 108 PHE A N 1
ATOM 832 C CA . PHE A 1 108 ? -14.117 19.281 -4.047 1 98.69 108 PHE A CA 1
ATOM 833 C C . PHE A 1 108 ? -13.125 20.094 -3.229 1 98.69 108 PHE A C 1
ATOM 835 O O . PHE A 1 108 ? -12.883 19.797 -2.059 1 98.69 108 PHE A O 1
ATOM 842 N N . HIS A 1 109 ? -12.555 21.109 -3.875 1 98.5 109 HIS A N 1
ATOM 843 C CA . HIS A 1 109 ? -11.57 21.891 -3.133 1 98.5 109 HIS A CA 1
ATOM 844 C C . HIS A 1 109 ? -11.508 23.328 -3.631 1 98.5 109 HIS A C 1
ATOM 846 O O . HIS A 1 109 ? -12.094 23.656 -4.664 1 98.5 109 HIS A O 1
ATOM 852 N N . HIS A 1 110 ? -10.766 24.203 -2.969 1 95.88 110 HIS A N 1
ATOM 853 C CA . HIS A 1 110 ? -10.719 25.609 -3.309 1 95.88 110 HIS A CA 1
ATOM 854 C C . HIS A 1 110 ? -9.523 25.922 -4.207 1 95.88 110 HIS A C 1
ATOM 856 O O . HIS A 1 110 ? -9.227 27.094 -4.469 1 95.88 110 HIS A O 1
ATOM 862 N N . LYS A 1 111 ? -8.734 24.984 -4.531 1 95.12 111 LYS A N 1
ATOM 863 C CA . LYS A 1 111 ? -7.633 25.078 -5.48 1 95.12 111 LYS A CA 1
ATOM 864 C C . LYS A 1 111 ? -6.453 25.828 -4.887 1 95.12 111 LYS A C 1
ATOM 866 O O . LYS A 1 111 ? -5.688 26.469 -5.613 1 95.12 111 LYS A O 1
ATOM 871 N N . HIS A 1 112 ? -6.359 25.812 -3.533 1 92.94 112 HIS A N 1
ATOM 872 C CA . HIS A 1 112 ? -5.254 26.469 -2.84 1 92.94 112 HIS A CA 1
ATOM 873 C C . HIS A 1 112 ? -4.453 25.453 -2.014 1 92.94 112 HIS A C 1
ATOM 875 O O . HIS A 1 112 ? -4.879 24.312 -1.833 1 92.94 112 HIS A O 1
ATOM 881 N N . ASN A 1 113 ? -3.279 25.859 -1.569 1 94.38 113 ASN A N 1
ATOM 882 C CA . ASN A 1 113 ? -2.412 25.047 -0.728 1 94.38 113 ASN A CA 1
ATOM 883 C C . ASN A 1 113 ? -2.07 23.719 -1.397 1 94.38 113 ASN A C 1
ATOM 885 O O . ASN A 1 113 ? -1.581 23.688 -2.527 1 94.38 113 ASN A O 1
ATOM 889 N N . LEU A 1 114 ? -2.434 22.609 -0.755 1 97.31 114 LEU A N 1
ATOM 890 C CA . LEU A 1 114 ? -2.045 21.312 -1.306 1 97.31 114 LEU A CA 1
ATOM 891 C C . LEU A 1 114 ? -2.789 21.031 -2.607 1 97.31 114 LEU A C 1
ATOM 893 O O . LEU A 1 114 ? -2.387 20.172 -3.381 1 97.31 114 LEU A O 1
ATOM 897 N N . PHE A 1 115 ? -3.818 21.797 -2.918 1 97.88 115 PHE A N 1
ATOM 898 C CA . PHE A 1 115 ? -4.723 21.453 -4.008 1 97.88 115 PHE A CA 1
ATOM 899 C C . PHE A 1 115 ? -4.469 22.344 -5.219 1 97.88 115 PHE A C 1
ATOM 901 O O . PHE A 1 115 ? -5.23 22.312 -6.191 1 97.88 115 PHE A O 1
ATOM 908 N N . HIS A 1 116 ? -3.393 23.094 -5.148 1 95.12 116 HIS A N 1
ATOM 909 C CA . HIS A 1 116 ? -3.078 23.969 -6.27 1 95.12 116 HIS A CA 1
ATOM 910 C C . HIS A 1 116 ? -2.84 23.172 -7.547 1 95.12 116 HIS A C 1
ATOM 912 O O . HIS A 1 116 ? -2.17 22.141 -7.52 1 95.12 116 HIS A O 1
ATOM 918 N N . ARG A 1 117 ? -3.525 23.531 -8.672 1 95.12 117 ARG A N 1
ATOM 919 C CA . ARG A 1 117 ? -3.359 23 -10.016 1 95.12 117 ARG A CA 1
ATOM 920 C C . ARG A 1 117 ? -3.922 21.594 -10.125 1 95.12 117 ARG A C 1
ATOM 922 O O . ARG A 1 117 ? -3.58 20.844 -11.047 1 95.12 117 ARG A O 1
ATOM 929 N N . LEU A 1 118 ? -4.75 21.234 -9.219 1 97.75 118 LEU A N 1
ATOM 930 C CA . LEU A 1 118 ? -5.391 19.938 -9.297 1 97.75 118 LEU A CA 1
ATOM 931 C C . LEU A 1 118 ? -6.785 20.047 -9.906 1 97.75 118 LEU A C 1
ATOM 933 O O . LEU A 1 118 ? -7.457 21.062 -9.742 1 97.75 118 LEU A O 1
ATOM 937 N N . PRO A 1 119 ? -7.215 19.031 -10.57 1 98.06 119 PRO A N 1
ATOM 938 C CA . PRO A 1 119 ? -8.609 19 -11.023 1 98.06 119 PRO A CA 1
ATOM 939 C C . PRO A 1 119 ? -9.609 19.125 -9.875 1 98.06 119 PRO A C 1
ATOM 941 O O . PRO A 1 119 ? -9.32 18.688 -8.758 1 98.06 119 PRO A O 1
ATOM 944 N N . ASN A 1 120 ? -10.82 19.719 -10.25 1 97.94 120 ASN A N 1
ATOM 945 C CA . ASN A 1 120 ? -11.883 19.938 -9.273 1 97.94 120 ASN A CA 1
ATOM 946 C C . ASN A 1 120 ? -13.25 19.609 -9.852 1 97.94 120 ASN A C 1
ATOM 948 O O . ASN A 1 120 ? -13.766 20.344 -10.695 1 97.94 120 ASN A O 1
ATOM 952 N N . PRO A 1 121 ? -13.836 18.594 -9.32 1 98.19 121 PRO A N 1
ATOM 953 C CA . PRO A 1 121 ? -13.367 17.672 -8.289 1 98.19 121 PRO A CA 1
ATOM 954 C C . PRO A 1 121 ? -12.414 16.609 -8.828 1 98.19 121 PRO A C 1
ATOM 956 O O . PRO A 1 121 ? -12.172 16.547 -10.039 1 98.19 121 PRO A O 1
ATOM 959 N N . PHE A 1 122 ? -11.828 15.812 -8.023 1 98.5 122 PHE A N 1
ATOM 960 C CA . PHE A 1 122 ? -11.156 14.562 -8.352 1 98.5 122 PHE A CA 1
ATOM 961 C C . PHE A 1 122 ? -11.648 13.43 -7.453 1 98.5 122 PHE A C 1
ATOM 963 O O . PHE A 1 122 ? -12.32 13.68 -6.453 1 98.5 122 PHE A O 1
ATOM 970 N N . GLN A 1 123 ? -11.305 12.188 -7.82 1 98.19 123 GLN A N 1
ATOM 971 C CA . GLN A 1 123 ? -11.758 11.031 -7.062 1 98.19 123 GLN A CA 1
ATOM 972 C C . GLN A 1 123 ? -10.711 10.609 -6.027 1 98.19 123 GLN A C 1
ATOM 974 O O . GLN A 1 123 ? -9.523 10.555 -6.328 1 98.19 123 GLN A O 1
ATOM 979 N N . ALA A 1 124 ? -11.195 10.375 -4.805 1 98 124 ALA A N 1
ATOM 980 C CA . ALA A 1 124 ? -10.289 9.922 -3.754 1 98 124 ALA A CA 1
ATOM 981 C C . ALA A 1 124 ? -10.938 8.82 -2.91 1 98 124 ALA A C 1
ATOM 983 O O . ALA A 1 124 ? -12.156 8.812 -2.721 1 98 124 ALA A O 1
ATOM 984 N N . THR A 1 125 ? -10.047 7.996 -2.369 1 97.06 125 THR A N 1
ATOM 985 C CA . THR A 1 125 ? -10.508 6.844 -1.605 1 97.06 125 THR A CA 1
ATOM 986 C C . THR A 1 125 ? -10.773 7.23 -0.152 1 97.06 125 THR A C 1
ATOM 988 O O . THR A 1 125 ? -9.93 7.859 0.49 1 97.06 125 THR A O 1
ATOM 991 N N . ARG A 1 126 ? -11.938 6.836 0.293 1 96.5 126 ARG A N 1
ATOM 992 C CA . ARG A 1 126 ? -12.328 7.047 1.683 1 96.5 126 ARG A CA 1
ATOM 993 C C . ARG A 1 126 ? -12.445 5.723 2.426 1 96.5 126 ARG A C 1
ATOM 995 O O . ARG A 1 126 ? -12.914 4.73 1.864 1 96.5 126 ARG A O 1
ATOM 1002 N N . TYR A 1 127 ? -11.938 5.742 3.707 1 94.38 127 TYR A N 1
ATOM 1003 C CA . TYR A 1 127 ? -11.992 4.59 4.598 1 94.38 127 TYR A CA 1
ATOM 1004 C C . TYR A 1 127 ? -12.266 5.023 6.035 1 94.38 127 TYR A C 1
ATOM 1006 O O . TYR A 1 127 ? -11.562 4.617 6.961 1 94.38 127 TYR A O 1
ATOM 1014 N N . HIS A 1 128 ? -13.266 5.781 6.27 1 95.12 128 HIS A N 1
ATOM 1015 C CA . HIS A 1 128 ? -13.422 6.332 7.609 1 95.12 128 HIS A CA 1
ATOM 1016 C C . HIS A 1 128 ? -14.875 6.25 8.07 1 95.12 128 HIS A C 1
ATOM 1018 O O . HIS A 1 128 ? -15.797 6.387 7.262 1 95.12 128 HIS A O 1
ATOM 1024 N N . SER A 1 129 ? -15.008 6.055 9.398 1 96.25 129 SER A N 1
ATOM 1025 C CA . SER A 1 129 ? -16.312 6.066 10.039 1 96.25 129 SER A CA 1
ATOM 1026 C C . SER A 1 129 ? -16.5 7.32 10.883 1 96.25 129 SER A C 1
ATOM 1028 O O . SER A 1 129 ? -17.641 7.676 11.234 1 96.25 129 SER A O 1
ATOM 1030 N N . LEU A 1 130 ? -15.438 7.957 11.242 1 97.88 130 LEU A N 1
ATOM 1031 C CA . LEU A 1 130 ? -15.453 9.203 12 1 97.88 130 LEU A CA 1
ATOM 1032 C C . LEU A 1 130 ? -15.047 10.383 11.117 1 97.88 130 LEU A C 1
ATOM 1034 O O . LEU A 1 130 ? -14.438 10.188 10.062 1 97.88 130 LEU A O 1
ATOM 1038 N N . ALA A 1 131 ? -15.484 11.523 11.484 1 98.38 131 ALA A N 1
ATOM 1039 C CA . ALA A 1 131 ? -15.148 12.75 10.766 1 98.38 131 ALA A CA 1
ATOM 1040 C C . ALA A 1 131 ? -15.164 13.961 11.695 1 98.38 131 ALA A C 1
ATOM 1042 O O . ALA A 1 131 ? -15.758 13.906 12.781 1 98.38 131 ALA A O 1
ATOM 1043 N N . ILE A 1 132 ? -14.531 15 11.25 1 98.69 132 ILE 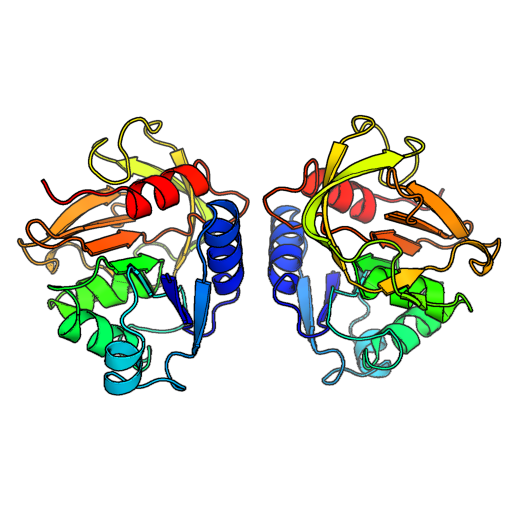A N 1
ATOM 1044 C CA . ILE A 1 132 ? -14.555 16.266 11.977 1 98.69 132 ILE A CA 1
ATOM 1045 C C . ILE A 1 132 ? -15.961 16.859 11.953 1 98.69 132 ILE A C 1
ATOM 1047 O O . ILE A 1 132 ? -16.578 16.953 10.891 1 98.69 132 ILE A O 1
ATOM 1051 N N . GLU A 1 133 ? -16.438 17.203 13.117 1 98.19 133 GLU A N 1
ATOM 1052 C CA . GLU A 1 133 ? -17.672 17.969 13.172 1 98.19 133 GLU A CA 1
ATOM 1053 C C . GLU A 1 133 ? -17.469 19.406 12.695 1 98.19 133 GLU A C 1
ATOM 1055 O O . GLU A 1 133 ? -16.734 20.172 13.328 1 98.19 133 GLU A O 1
ATOM 1060 N N . CYS A 1 134 ? -18.156 19.734 11.695 1 96.94 134 CYS A N 1
ATOM 1061 C CA . CYS A 1 134 ? -17.922 21 11.008 1 96.94 134 CYS A CA 1
ATOM 1062 C C . CYS A 1 134 ? -18.094 22.172 11.961 1 96.94 134 CYS A C 1
ATOM 1064 O O . CYS A 1 134 ? -17.266 23.094 11.977 1 96.94 134 CYS A O 1
ATOM 1066 N N . SER A 1 135 ? -19.062 22.203 12.789 1 97.12 135 SER A N 1
ATOM 1067 C CA . SER A 1 135 ? -19.406 23.312 13.656 1 97.12 135 SER A CA 1
ATOM 1068 C C . SER A 1 135 ? -18.375 23.484 14.773 1 97.12 135 SER A C 1
ATOM 1070 O O . SER A 1 135 ? -18.328 24.531 15.422 1 97.12 135 SER A O 1
ATOM 1072 N N . SER A 1 136 ? -17.578 22.484 14.914 1 98.38 136 SER A N 1
ATOM 1073 C CA . SER A 1 136 ? -16.625 22.516 16.031 1 98.38 136 SER A CA 1
ATOM 1074 C C . SER A 1 136 ? -15.234 22.891 15.547 1 98.38 136 SER A C 1
ATOM 1076 O O . SER A 1 136 ? -14.328 23.094 16.359 1 98.38 136 SER A O 1
ATOM 1078 N N . LEU A 1 137 ? -15.039 22.953 14.32 1 98.56 137 LEU A N 1
ATOM 1079 C CA . LEU A 1 137 ? -13.711 23.25 13.797 1 98.56 137 LEU A CA 1
ATOM 1080 C C . LEU A 1 137 ? -13.289 24.672 14.164 1 98.56 137 LEU A C 1
ATOM 1082 O O . LEU A 1 137 ? -13.984 25.641 13.828 1 98.56 137 LEU A O 1
ATOM 1086 N N . PRO A 1 138 ? -12.148 24.828 14.812 1 98.12 138 PRO A N 1
ATOM 1087 C CA . PRO A 1 138 ? -11.703 26.156 15.195 1 98.12 138 PRO A CA 1
ATOM 1088 C C . PRO A 1 138 ? -11.43 27.062 13.992 1 98.12 138 PRO A C 1
ATOM 1090 O O . PRO A 1 138 ? -11.039 26.562 12.93 1 98.12 138 PRO A O 1
ATOM 1093 N N . THR A 1 139 ? -11.414 28.344 14.195 1 97.69 139 THR A N 1
ATOM 1094 C CA . THR A 1 139 ? -11.289 29.328 13.133 1 97.69 139 THR A CA 1
ATOM 1095 C C . THR A 1 139 ? -9.844 29.406 12.633 1 97.69 139 THR A C 1
ATOM 1097 O O . THR A 1 139 ? -9.586 29.969 11.562 1 97.69 139 THR A O 1
ATOM 1100 N N . CYS A 1 140 ? -8.969 28.891 13.391 1 97.88 140 CYS A N 1
ATOM 1101 C CA . CYS A 1 140 ? -7.574 28.906 12.969 1 97.88 140 CYS A CA 1
ATOM 1102 C C . CYS A 1 140 ? -7.332 27.922 11.836 1 97.88 140 CYS A C 1
ATOM 1104 O O . CYS A 1 140 ? -6.246 27.891 11.25 1 97.88 140 CYS A O 1
ATOM 1106 N N . PHE A 1 141 ? -8.359 27.125 11.539 1 98.31 141 PHE A N 1
ATOM 1107 C CA . PHE A 1 141 ? -8.25 26.219 10.406 1 98.31 141 PHE A CA 1
ATOM 1108 C C . PHE A 1 141 ? -9.117 26.688 9.25 1 98.31 141 PHE A C 1
ATOM 1110 O O . PHE A 1 141 ? -10.195 27.234 9.461 1 98.31 141 PHE A O 1
ATOM 1117 N N . ALA A 1 142 ? -8.602 26.469 8.062 1 98.12 142 ALA A N 1
ATOM 1118 C CA . ALA A 1 142 ? -9.398 26.578 6.844 1 98.12 142 ALA A CA 1
ATOM 1119 C C . ALA A 1 142 ? -9.836 25.203 6.352 1 98.12 142 ALA A C 1
ATOM 1121 O O . ALA A 1 142 ? -9.125 24.203 6.535 1 98.12 142 ALA A O 1
ATOM 1122 N N . ILE A 1 143 ? -11.047 25.156 5.758 1 98.56 143 ILE A N 1
ATOM 1123 C CA . ILE A 1 143 ? -11.477 23.969 5.027 1 98.56 143 ILE A CA 1
ATOM 1124 C C . ILE A 1 143 ? -11 24.062 3.58 1 98.56 143 ILE A C 1
ATOM 1126 O O . ILE A 1 143 ? -11.406 24.953 2.834 1 98.56 143 ILE A O 1
ATOM 1130 N N . ASP A 1 144 ? -10.133 23.125 3.244 1 98.56 144 ASP A N 1
ATOM 1131 C CA . ASP A 1 144 ? -9.516 23.188 1.926 1 98.56 144 ASP A CA 1
ATOM 1132 C C . ASP A 1 144 ? -10.273 22.328 0.92 1 98.56 144 ASP A C 1
ATOM 1134 O O . ASP A 1 144 ? -10.18 22.531 -0.29 1 98.56 144 ASP A O 1
ATOM 1138 N N . ALA A 1 145 ? -10.969 21.312 1.4 1 98.81 145 ALA A N 1
ATOM 1139 C CA . ALA A 1 145 ? -11.695 20.375 0.535 1 98.81 145 ALA A CA 1
ATOM 1140 C C . ALA A 1 145 ? -12.875 19.75 1.271 1 98.81 145 ALA A C 1
ATOM 1142 O O . ALA A 1 145 ? -12.875 19.672 2.5 1 98.81 145 ALA A O 1
ATOM 1143 N N . TRP A 1 146 ? -13.883 19.281 0.49 1 98.5 146 TRP A N 1
ATOM 1144 C CA . TRP A 1 146 ? -15.086 18.688 1.047 1 98.5 146 TRP A CA 1
ATOM 1145 C C . TRP A 1 146 ? -15.711 17.703 0.062 1 98.5 146 TRP A C 1
ATOM 1147 O O . TRP A 1 146 ? -15.422 17.75 -1.136 1 98.5 146 TRP A O 1
ATOM 1157 N N . ALA A 1 147 ? -16.469 16.812 0.6 1 97.69 147 ALA A N 1
ATOM 1158 C CA . ALA A 1 147 ? -17.234 15.883 -0.223 1 97.69 147 ALA A CA 1
ATOM 1159 C C . ALA A 1 147 ? -18.656 16.359 -0.427 1 97.69 147 ALA A C 1
ATOM 1161 O O . ALA A 1 147 ? -19.078 17.359 0.173 1 97.69 147 ALA A O 1
ATOM 1162 N N . ASP A 1 148 ? -19.359 15.617 -1.276 1 95.75 148 ASP A N 1
ATOM 1163 C CA . ASP A 1 148 ? -20.719 15.992 -1.612 1 95.75 148 ASP A CA 1
ATOM 1164 C C . ASP A 1 148 ? -21.625 15.914 -0.385 1 95.75 148 ASP A C 1
ATOM 1166 O O . ASP A 1 148 ? -22.609 16.672 -0.282 1 95.75 148 ASP A O 1
ATOM 1170 N N . ASP A 1 149 ? -21.312 15.102 0.515 1 95.38 149 ASP A N 1
ATOM 1171 C CA . ASP A 1 149 ? -22.156 14.906 1.688 1 95.38 149 ASP A CA 1
ATOM 1172 C C . ASP A 1 149 ? -21.828 15.922 2.781 1 95.38 149 ASP A C 1
ATOM 1174 O O . ASP A 1 149 ? -22.328 15.828 3.898 1 95.38 149 ASP A O 1
ATOM 1178 N N . GLY A 1 150 ? -20.859 16.812 2.492 1 95.38 150 GLY A N 1
ATOM 1179 C CA . GLY A 1 150 ? -20.516 17.875 3.428 1 95.38 150 GLY A CA 1
ATOM 1180 C C . GLY A 1 150 ? -19.359 17.531 4.328 1 95.38 150 GLY A C 1
ATOM 1181 O O . GLY A 1 150 ? -18.906 18.359 5.125 1 95.38 150 GLY A O 1
ATOM 1182 N N . THR A 1 151 ? -18.828 16.328 4.223 1 97.94 151 THR A N 1
ATOM 1183 C CA . THR A 1 151 ? -17.703 15.898 5.047 1 97.94 151 THR A CA 1
ATOM 1184 C C . THR A 1 151 ? -16.453 16.734 4.746 1 97.94 151 THR A C 1
ATOM 1186 O O . THR A 1 151 ? -16.109 16.953 3.58 1 97.94 151 THR A O 1
ATOM 1189 N N . ILE A 1 152 ? -15.844 17.25 5.797 1 98.56 152 ILE A N 1
ATOM 1190 C CA . ILE A 1 152 ? -14.57 17.938 5.629 1 98.56 152 ILE A CA 1
ATOM 1191 C C . ILE A 1 152 ? -13.492 16.953 5.184 1 98.56 152 ILE A C 1
ATOM 1193 O O . ILE A 1 152 ? -13.172 16 5.906 1 98.56 152 ILE A O 1
ATOM 1197 N N . MET A 1 153 ? -12.945 17.234 4.039 1 98.69 153 MET A N 1
ATOM 1198 C CA . MET A 1 153 ? -12.008 16.281 3.461 1 98.69 153 MET A CA 1
ATOM 1199 C C . MET A 1 153 ? -10.57 16.781 3.592 1 98.69 153 MET A C 1
ATOM 1201 O O . MET A 1 153 ? -9.625 16 3.439 1 98.69 153 MET A O 1
ATOM 1205 N N . ALA A 1 154 ? -10.391 18.031 3.842 1 98.94 154 ALA A N 1
ATOM 1206 C CA . ALA A 1 154 ? -9.055 18.562 4.066 1 98.94 154 ALA A CA 1
ATOM 1207 C C . ALA A 1 154 ? -9.109 19.875 4.844 1 98.94 154 ALA A C 1
ATOM 1209 O O . ALA A 1 154 ? -10.047 20.656 4.68 1 98.94 154 ALA A O 1
ATOM 1210 N N . ILE A 1 155 ? -8.078 20.078 5.637 1 98.81 155 ILE A N 1
ATOM 1211 C CA . ILE A 1 155 ? -7.938 21.328 6.371 1 98.81 155 ILE A CA 1
ATOM 1212 C C . ILE A 1 155 ? -6.48 21.781 6.332 1 98.81 155 ILE A C 1
ATOM 1214 O O . ILE A 1 155 ? -5.574 20.984 6.094 1 98.81 155 ILE A O 1
ATOM 1218 N N . SER A 1 156 ? -6.277 23.016 6.559 1 98.44 156 SER A N 1
ATOM 1219 C CA . SER A 1 156 ? -4.961 23.594 6.797 1 98.44 156 SER A CA 1
ATOM 1220 C C . SER A 1 156 ? -5.02 24.688 7.863 1 98.44 156 SER A C 1
ATOM 1222 O O . SER A 1 156 ? -6.039 25.359 8.016 1 98.44 156 SER A O 1
ATOM 1224 N N . HIS A 1 157 ? -3.959 24.766 8.633 1 97.94 157 HIS A N 1
ATOM 1225 C CA . HIS A 1 157 ? -3.861 25.844 9.617 1 97.94 157 HIS A CA 1
ATOM 1226 C C . HIS A 1 157 ? -3.486 27.156 8.953 1 97.94 157 HIS A C 1
ATOM 1228 O O . HIS A 1 157 ? -2.67 27.188 8.031 1 97.94 157 HIS A O 1
ATOM 1234 N N . ARG A 1 158 ? -3.986 28.25 9.438 1 96.44 158 ARG A N 1
ATOM 1235 C CA . ARG A 1 158 ? -3.832 29.562 8.812 1 96.44 158 ARG A CA 1
ATOM 1236 C C . ARG A 1 158 ? -2.451 30.141 9.086 1 96.44 158 ARG A C 1
ATOM 1238 O O . ARG A 1 158 ? -1.94 30.953 8.305 1 96.44 158 ARG A O 1
ATOM 1245 N N . HIS A 1 159 ? -1.769 29.672 10.109 1 95.88 159 HIS A N 1
ATOM 1246 C CA . HIS A 1 159 ? -0.523 30.297 10.531 1 95.88 159 HIS A CA 1
ATOM 1247 C C . HIS A 1 159 ? 0.63 29.297 10.531 1 95.88 159 HIS A C 1
ATOM 1249 O O . HIS A 1 159 ? 1.79 29.688 10.367 1 95.88 159 HIS A O 1
ATOM 1255 N N . TYR A 1 160 ? 0.364 28.109 10.836 1 97.19 160 TYR A N 1
ATOM 1256 C CA . TYR A 1 160 ? 1.382 27.062 10.922 1 97.19 160 TYR A CA 1
ATOM 1257 C C . TYR A 1 160 ? 1.257 26.078 9.758 1 97.19 160 TYR A C 1
ATOM 1259 O O . TYR A 1 160 ? 0.183 25.953 9.164 1 97.19 160 TYR A O 1
ATOM 1267 N N . PRO A 1 161 ? 2.373 25.391 9.391 1 97.19 161 PRO A N 1
ATOM 1268 C CA . PRO A 1 161 ? 2.342 24.453 8.266 1 97.19 161 PRO A CA 1
ATOM 1269 C C . PRO A 1 161 ? 1.731 23.109 8.641 1 97.19 161 PRO A C 1
ATOM 1271 O O . PRO A 1 161 ? 2.422 22.078 8.617 1 97.19 161 PRO A O 1
ATOM 1274 N N . LEU A 1 162 ? 0.471 23.141 8.922 1 98.5 162 LEU A N 1
ATOM 1275 C CA . LEU A 1 162 ? -0.295 21.953 9.305 1 98.5 162 LEU A CA 1
ATOM 1276 C C . LEU A 1 162 ? -1.355 21.641 8.258 1 98.5 162 LEU A C 1
ATOM 1278 O O . LEU A 1 162 ? -2.133 22.516 7.867 1 98.5 162 LEU A O 1
ATOM 1282 N N . PHE A 1 163 ? -1.344 20.391 7.832 1 98.81 163 PHE A N 1
ATOM 1283 C CA . PHE A 1 163 ? -2.268 19.953 6.793 1 98.81 163 PHE A CA 1
ATOM 1284 C C . PHE A 1 163 ? -2.926 18.625 7.172 1 98.81 163 PHE A C 1
ATOM 1286 O O . PHE A 1 163 ? -2.283 17.75 7.754 1 98.81 163 PHE A O 1
ATOM 1293 N N . GLY A 1 164 ? -4.172 18.5 6.883 1 98.81 164 GLY A N 1
ATOM 1294 C CA . GLY A 1 164 ? -4.914 17.281 7.125 1 98.81 164 GLY A CA 1
ATOM 1295 C C . GLY A 1 164 ? -5.691 16.797 5.91 1 98.81 164 GLY A C 1
ATOM 1296 O O . GLY A 1 164 ? -6.293 17.609 5.195 1 98.81 164 GLY A O 1
ATOM 1297 N N . LEU A 1 165 ? -5.613 15.555 5.641 1 98.88 165 LEU A N 1
ATOM 1298 C CA . LEU A 1 165 ? -6.391 14.898 4.59 1 98.88 165 LEU A CA 1
ATOM 1299 C C . LEU A 1 165 ? -7.227 13.758 5.164 1 98.88 165 LEU A C 1
ATOM 1301 O O . LEU A 1 165 ? -6.684 12.812 5.738 1 98.88 165 LEU A O 1
ATOM 1305 N N . GLN A 1 166 ? -8.586 13.828 4.992 1 98.75 166 GLN A N 1
ATOM 1306 C CA . GLN A 1 166 ? -9.469 12.773 5.488 1 98.75 166 GLN A CA 1
ATOM 1307 C C . GLN A 1 166 ? -9.414 11.547 4.586 1 98.75 166 GLN A C 1
ATOM 1309 O O . GLN A 1 166 ? -9.562 10.414 5.059 1 98.75 166 GLN A O 1
ATOM 1314 N N . PHE A 1 167 ? -9.234 11.812 3.316 1 98.56 167 PHE A N 1
ATOM 1315 C CA . PHE A 1 167 ? -9.133 10.727 2.354 1 98.56 167 PHE A CA 1
ATOM 1316 C C . PHE A 1 167 ? -7.715 10.172 2.297 1 98.56 167 PHE A C 1
ATOM 1318 O O . PHE A 1 167 ? -6.809 10.719 2.926 1 98.56 167 PHE A O 1
ATOM 1325 N N . HIS A 1 168 ? -7.543 9.039 1.647 1 98.31 168 HIS A N 1
ATOM 1326 C CA . HIS A 1 168 ? -6.246 8.383 1.521 1 98.31 168 HIS A CA 1
ATOM 1327 C C . HIS A 1 168 ? -5.582 8.734 0.192 1 98.31 168 HIS A C 1
ATOM 1329 O O . HIS A 1 168 ? -5.832 8.07 -0.821 1 98.31 168 HIS A O 1
ATOM 1335 N N . PRO A 1 169 ? -4.707 9.734 0.208 1 98.25 169 PRO A N 1
ATOM 1336 C CA . PRO A 1 169 ? -4.031 10.055 -1.052 1 98.25 169 PRO A CA 1
ATOM 1337 C C . PRO A 1 169 ? -3.141 8.922 -1.549 1 98.25 169 PRO A C 1
ATOM 1339 O O . PRO A 1 169 ? -2.791 8.883 -2.73 1 98.25 169 PRO A O 1
ATOM 1342 N N . GLU A 1 170 ? -2.814 7.973 -0.666 1 96.81 170 GLU A N 1
ATOM 1343 C CA . GLU A 1 170 ? -1.873 6.895 -0.956 1 96.81 170 GLU A CA 1
ATOM 1344 C C . GLU A 1 170 ? -2.598 5.648 -1.462 1 96.81 170 GLU A C 1
ATOM 1346 O O . GLU A 1 170 ? -1.964 4.637 -1.763 1 96.81 170 GLU A O 1
ATOM 1351 N N . ALA A 1 171 ? -3.916 5.734 -1.491 1 94.56 171 ALA A N 1
ATOM 1352 C CA . ALA A 1 171 ? -4.672 4.598 -2.012 1 94.56 171 ALA A CA 1
ATOM 1353 C C . ALA A 1 171 ? -4.582 4.531 -3.535 1 94.56 171 ALA A C 1
ATOM 1355 O O . ALA A 1 171 ? -4.582 5.566 -4.207 1 94.56 171 ALA A O 1
ATOM 1356 N N . ILE A 1 172 ? -4.645 3.35 -4.07 1 88.38 172 ILE A N 1
ATOM 1357 C CA . ILE A 1 172 ? -4.422 3.104 -5.492 1 88.38 172 ILE A CA 1
ATOM 1358 C C . ILE A 1 172 ? -5.516 3.785 -6.312 1 88.38 172 ILE A C 1
ATOM 1360 O O . ILE A 1 172 ? -5.258 4.27 -7.418 1 88.38 172 ILE A O 1
ATOM 1364 N N . LEU A 1 173 ? -6.672 3.867 -5.805 1 91.62 173 LEU A N 1
ATOM 1365 C CA . LEU A 1 173 ? -7.777 4.402 -6.59 1 91.62 173 LEU A CA 1
ATOM 1366 C C . LEU A 1 173 ? -7.883 5.914 -6.422 1 91.62 173 LEU A C 1
ATOM 1368 O O . LEU A 1 173 ? -8.695 6.562 -7.09 1 91.62 173 LEU A O 1
ATOM 1372 N N . SER A 1 174 ? -7.078 6.496 -5.5 1 96.31 174 SER A N 1
ATOM 1373 C CA . SER A 1 174 ? -7.062 7.949 -5.352 1 96.31 174 SER A CA 1
ATOM 1374 C C . SER A 1 174 ? -6.258 8.609 -6.465 1 96.31 174 SER A C 1
ATOM 1376 O O . SER A 1 174 ? -5.145 8.18 -6.777 1 96.31 174 SER A O 1
ATOM 1378 N N . GLU A 1 175 ? -6.902 9.641 -6.941 1 96.62 175 GLU A N 1
ATOM 1379 C CA . GLU A 1 175 ? -6.219 10.414 -7.973 1 96.62 175 GLU A CA 1
ATOM 1380 C C . GLU A 1 175 ? -5.293 11.461 -7.352 1 96.62 175 GLU A C 1
ATOM 1382 O O . GLU A 1 175 ? -5.543 11.938 -6.242 1 96.62 175 GLU A O 1
ATOM 1387 N N . HIS A 1 176 ? -4.145 11.711 -7.992 1 97.25 176 HIS A N 1
ATOM 1388 C CA . HIS A 1 176 ? -3.254 12.836 -7.738 1 97.25 176 HIS A CA 1
ATOM 1389 C C . HIS A 1 176 ? -2.619 12.734 -6.355 1 97.25 176 HIS A C 1
ATOM 1391 O O . HIS A 1 176 ? -2.301 13.75 -5.738 1 97.25 176 HIS A O 1
ATOM 1397 N N . GLY A 1 177 ? -2.482 11.539 -5.789 1 97.38 177 GLY A N 1
ATOM 1398 C CA . GLY A 1 177 ? -1.915 11.328 -4.465 1 97.38 177 GLY A CA 1
ATOM 1399 C C . GLY A 1 177 ? -0.481 11.812 -4.348 1 97.38 177 GLY A C 1
ATOM 1400 O O . GLY A 1 177 ? -0.15 12.57 -3.439 1 97.38 177 GLY A O 1
ATOM 1401 N N . LEU A 1 178 ? 0.342 11.43 -5.305 1 96.62 178 LEU A N 1
ATOM 1402 C CA . LEU A 1 178 ? 1.751 11.812 -5.297 1 96.62 178 LEU A CA 1
ATOM 1403 C C . LEU A 1 178 ? 1.908 13.32 -5.422 1 96.62 178 LEU A C 1
ATOM 1405 O O . LEU A 1 178 ? 2.754 13.922 -4.75 1 96.62 178 LEU A O 1
ATOM 1409 N N . THR A 1 179 ? 1.088 13.906 -6.258 1 97.19 179 THR A N 1
ATOM 1410 C CA . THR A 1 179 ? 1.142 15.352 -6.445 1 97.19 179 THR A CA 1
ATOM 1411 C C . THR A 1 179 ? 0.8 16.078 -5.148 1 97.19 179 THR A C 1
ATOM 1413 O O . THR A 1 179 ? 1.497 17.016 -4.754 1 97.19 179 THR A O 1
ATOM 1416 N N . LEU A 1 180 ? -0.188 15.641 -4.504 1 97.94 180 LEU A N 1
ATOM 1417 C CA . LEU A 1 180 ? -0.604 16.234 -3.242 1 97.94 180 LEU A CA 1
ATOM 1418 C C . LEU A 1 180 ? 0.519 16.172 -2.213 1 97.94 180 LEU A C 1
ATOM 1420 O O . LEU A 1 180 ? 0.82 17.156 -1.548 1 97.94 180 LEU A O 1
ATOM 1424 N N . LEU A 1 181 ? 1.131 15.016 -2.1 1 98.19 181 LEU A N 1
ATOM 1425 C CA . LEU A 1 181 ? 2.189 14.828 -1.114 1 98.19 181 LEU A CA 1
ATOM 1426 C C . LEU A 1 181 ? 3.428 15.633 -1.481 1 98.19 181 LEU A C 1
ATOM 1428 O O . LEU A 1 181 ? 4.141 16.125 -0.601 1 98.19 181 LEU A O 1
ATOM 1432 N N . SER A 1 182 ? 3.67 15.781 -2.791 1 98 182 SER A N 1
ATOM 1433 C CA . SER A 1 182 ? 4.773 16.625 -3.227 1 98 182 SER A CA 1
ATOM 1434 C C . SER A 1 182 ? 4.539 18.078 -2.84 1 98 182 SER A C 1
ATOM 1436 O O . SER A 1 182 ? 5.48 18.797 -2.469 1 98 182 SER A O 1
ATOM 1438 N N . HIS A 1 183 ? 3.291 18.516 -2.926 1 97.94 183 HIS A N 1
ATOM 1439 C CA . HIS A 1 183 ? 2.955 19.859 -2.514 1 97.94 183 HIS A CA 1
ATOM 1440 C C . HIS A 1 183 ? 3.217 20.078 -1.025 1 97.94 183 HIS A C 1
ATOM 1442 O O . HIS A 1 183 ? 3.707 21.125 -0.617 1 97.94 183 HIS A O 1
ATOM 1448 N N . PHE A 1 184 ? 2.949 19.094 -0.243 1 98.44 184 PHE A N 1
ATOM 1449 C CA . PHE A 1 184 ? 3.221 19.156 1.188 1 98.44 184 PHE A CA 1
ATOM 1450 C C . PHE A 1 184 ? 4.715 19.328 1.447 1 98.44 184 PHE A C 1
ATOM 1452 O O . PHE A 1 184 ? 5.117 20.172 2.254 1 98.44 184 PHE A O 1
ATOM 1459 N N . LEU A 1 185 ? 5.512 18.578 0.723 1 97.81 185 LEU A N 1
ATOM 1460 C CA . LEU A 1 185 ? 6.957 18.609 0.905 1 97.81 185 LEU A CA 1
ATOM 1461 C C . LEU A 1 185 ? 7.531 19.953 0.48 1 97.81 185 LEU A C 1
ATOM 1463 O O . LEU A 1 185 ? 8.531 20.406 1.034 1 97.81 185 LEU A O 1
ATOM 1467 N N . GLN A 1 186 ? 6.871 20.609 -0.452 1 94.88 186 GLN A N 1
ATOM 1468 C CA . GLN A 1 186 ? 7.402 21.828 -1.037 1 94.88 186 GLN A CA 1
ATOM 1469 C C . GLN A 1 186 ? 6.77 23.062 -0.4 1 94.88 186 GLN A C 1
ATOM 1471 O O . GLN A 1 186 ? 7.113 24.203 -0.75 1 94.88 186 GLN A O 1
ATOM 1476 N N . TYR A 1 187 ? 5.875 22.734 0.443 1 90.31 187 TYR A N 1
ATOM 1477 C CA . TYR A 1 187 ? 5.176 23.859 1.027 1 90.31 187 TYR A CA 1
ATOM 1478 C C . TYR A 1 187 ? 6.145 24.781 1.769 1 90.31 187 TYR A C 1
ATOM 1480 O O . TYR A 1 187 ? 6.906 24.328 2.625 1 90.31 187 TYR A O 1
ATOM 1488 N N . GLU A 1 188 ? 6.387 26.031 1.21 1 73.25 188 GLU A N 1
ATOM 1489 C CA . GLU A 1 188 ? 7.191 27.062 1.838 1 73.25 188 GLU A CA 1
ATOM 1490 C C . GLU A 1 188 ? 6.309 28.094 2.537 1 73.25 188 GLU A C 1
ATOM 1492 O O . GLU A 1 188 ? 5.262 28.484 2.014 1 73.25 188 GLU A O 1
ATOM 1497 N N . HIS A 1 189 ? 6.285 28 3.842 1 57.44 189 HIS A N 1
ATOM 1498 C CA . HIS A 1 189 ? 5.539 29.047 4.539 1 57.44 189 HIS A CA 1
ATOM 1499 C C . HIS A 1 189 ? 5.852 30.422 3.973 1 57.44 189 HIS A C 1
ATOM 1501 O O . HIS A 1 189 ? 7.016 30.75 3.736 1 57.44 189 HIS A O 1
ATOM 1507 N N . GLN A 1 190 ? 4.953 30.938 3.082 1 42.72 190 GLN A N 1
ATOM 1508 C CA . GLN A 1 190 ? 5.137 32.344 2.822 1 42.72 190 GLN A CA 1
ATOM 1509 C C . GLN A 1 190 ? 4.961 33.188 4.098 1 42.72 190 GLN A C 1
ATOM 1511 O O . GLN A 1 190 ? 4.203 32.781 4.992 1 42.72 190 GLN A O 1
ATOM 1516 N N . MET B 1 1 ? -14.055 -16.609 -1.894 1 96.75 1 MET B N 1
ATOM 1517 C CA . MET B 1 1 ? -13.141 -15.844 -1.04 1 96.75 1 MET B CA 1
ATOM 1518 C C . MET B 1 1 ? -11.695 -16.109 -1.432 1 96.75 1 MET B C 1
ATOM 1520 O O . MET B 1 1 ? -11.328 -17.234 -1.766 1 96.75 1 MET B O 1
ATOM 1524 N N . LEU B 1 2 ? -10.945 -15.047 -1.539 1 98.5 2 LEU B N 1
ATOM 1525 C CA . LEU B 1 2 ? -9.508 -15.094 -1.808 1 98.5 2 LEU B CA 1
ATOM 1526 C C . LEU B 1 2 ? -8.711 -15.008 -0.511 1 98.5 2 LEU B C 1
ATOM 1528 O O . LEU B 1 2 ? -8.969 -14.133 0.324 1 98.5 2 LEU B O 1
ATOM 1532 N N . LEU B 1 3 ? -7.785 -15.969 -0.316 1 98.88 3 LEU B N 1
ATOM 1533 C CA . LEU B 1 3 ? -6.973 -15.984 0.895 1 98.88 3 LEU B CA 1
ATOM 1534 C C . LEU B 1 3 ? -5.57 -15.453 0.616 1 98.88 3 LEU B C 1
ATOM 1536 O O . LEU B 1 3 ? -4.922 -15.883 -0.343 1 98.88 3 LEU B O 1
ATOM 1540 N N . VAL B 1 4 ? -5.129 -14.531 1.409 1 98.88 4 VAL B N 1
ATOM 1541 C CA . VAL B 1 4 ? -3.756 -14.047 1.354 1 98.88 4 VAL B CA 1
ATOM 1542 C C . VAL B 1 4 ? -2.986 -14.531 2.584 1 98.88 4 VAL B C 1
ATOM 1544 O O . VAL B 1 4 ? -3.404 -14.289 3.719 1 98.88 4 VAL B O 1
ATOM 1547 N N . ILE B 1 5 ? -1.935 -15.258 2.361 1 98.88 5 ILE B N 1
ATOM 1548 C CA . ILE B 1 5 ? -0.982 -15.547 3.43 1 98.88 5 ILE B CA 1
ATOM 1549 C C . ILE B 1 5 ? 0.035 -14.414 3.533 1 98.88 5 ILE B C 1
ATOM 1551 O O . ILE B 1 5 ? 0.814 -14.18 2.605 1 98.88 5 ILE B O 1
ATOM 1555 N N . ASP B 1 6 ? 0.047 -13.812 4.672 1 98.69 6 ASP B N 1
ATOM 1556 C CA . ASP B 1 6 ? 0.892 -12.648 4.898 1 98.69 6 ASP B CA 1
ATOM 1557 C C . ASP B 1 6 ? 2.252 -13.055 5.461 1 98.69 6 ASP B C 1
ATOM 1559 O O . ASP B 1 6 ? 2.338 -13.602 6.562 1 98.69 6 ASP B O 1
ATOM 1563 N N . ASN B 1 7 ? 3.305 -12.68 4.719 1 98.56 7 ASN B N 1
ATOM 1564 C CA . ASN B 1 7 ? 4.664 -12.969 5.164 1 98.56 7 ASN B CA 1
ATOM 1565 C C . ASN B 1 7 ? 5.312 -11.742 5.809 1 98.56 7 ASN B C 1
ATOM 1567 O O . ASN B 1 7 ? 6.508 -11.5 5.629 1 98.56 7 ASN B O 1
ATOM 1571 N N . TYR B 1 8 ? 4.465 -10.938 6.43 1 95.38 8 TYR B N 1
ATOM 1572 C CA . TYR B 1 8 ? 4.914 -9.797 7.223 1 95.38 8 TYR B CA 1
ATOM 1573 C C . TYR B 1 8 ? 5.68 -8.805 6.359 1 95.38 8 TYR B C 1
ATOM 1575 O O . TYR B 1 8 ? 6.781 -8.383 6.719 1 95.38 8 TYR B O 1
ATOM 1583 N N . ASP B 1 9 ? 5.066 -8.461 5.234 1 94.62 9 ASP B N 1
ATOM 1584 C CA . ASP B 1 9 ? 5.672 -7.496 4.324 1 94.62 9 ASP B CA 1
ATOM 1585 C C . ASP B 1 9 ? 4.902 -6.176 4.332 1 94.62 9 ASP B C 1
ATOM 1587 O O . ASP B 1 9 ? 3.684 -6.168 4.516 1 94.62 9 ASP B O 1
ATOM 1591 N N . SER B 1 10 ? 5.613 -5.082 4.062 1 92.38 10 SER B N 1
ATOM 1592 C CA . SER B 1 10 ? 4.992 -3.762 4.031 1 92.38 10 SER B CA 1
ATOM 1593 C C . SER B 1 10 ? 4.09 -3.602 2.814 1 92.38 10 SER B C 1
ATOM 1595 O O . SER B 1 10 ? 3.236 -2.713 2.781 1 92.38 10 SER B O 1
ATOM 1597 N N . PHE B 1 11 ? 4.164 -4.469 1.823 1 94.25 11 PHE B N 1
ATOM 1598 C CA . PHE B 1 11 ? 3.381 -4.34 0.601 1 94.25 11 PHE B CA 1
ATOM 1599 C C . PHE B 1 11 ? 2.15 -5.238 0.652 1 94.25 11 PHE B C 1
ATOM 1601 O O . PHE B 1 11 ? 1.278 -5.156 -0.214 1 94.25 11 PHE B O 1
ATOM 1608 N N . THR B 1 12 ? 2.002 -6.086 1.621 1 96.75 12 THR B N 1
ATOM 1609 C CA . THR B 1 12 ? 0.941 -7.086 1.658 1 96.75 12 THR B CA 1
ATOM 1610 C C . THR B 1 12 ? -0.427 -6.434 1.485 1 96.75 12 THR B C 1
ATOM 1612 O O . THR B 1 12 ? -1.232 -6.875 0.663 1 96.75 12 THR B O 1
ATOM 1615 N N . PHE B 1 13 ? -0.621 -5.387 2.158 1 94.56 13 PHE B N 1
ATOM 1616 C CA . PHE B 1 13 ? -1.977 -4.852 2.168 1 94.56 13 PHE B CA 1
ATOM 1617 C C . PHE B 1 13 ? -2.248 -4.039 0.906 1 94.56 13 PHE B C 1
ATOM 1619 O O . PHE B 1 13 ? -3.404 -3.803 0.551 1 94.56 13 PHE B O 1
ATOM 1626 N N . ASN B 1 14 ? -1.221 -3.621 0.242 1 95.06 14 ASN B N 1
ATOM 1627 C CA . ASN B 1 14 ? -1.453 -3.105 -1.104 1 95.06 14 ASN B CA 1
ATOM 1628 C C . ASN B 1 14 ? -2.072 -4.164 -2.01 1 95.06 14 ASN B C 1
ATOM 1630 O O . ASN B 1 14 ? -2.982 -3.867 -2.787 1 95.06 14 ASN B O 1
ATOM 1634 N N . LEU B 1 15 ? -1.526 -5.316 -1.862 1 96.81 15 LEU B N 1
ATOM 1635 C CA . LEU B 1 15 ? -2.068 -6.441 -2.617 1 96.81 15 LEU B CA 1
ATOM 1636 C C . LEU B 1 15 ? -3.527 -6.688 -2.25 1 96.81 15 LEU B C 1
ATOM 1638 O O . LEU B 1 15 ? -4.367 -6.898 -3.131 1 96.81 15 LEU B O 1
ATOM 1642 N N . VAL B 1 16 ? -3.809 -6.684 -0.986 1 97 16 VAL B N 1
ATOM 1643 C CA . VAL B 1 16 ? -5.16 -6.902 -0.479 1 97 16 VAL B CA 1
ATOM 1644 C C . VAL B 1 16 ? -6.105 -5.855 -1.064 1 97 16 VAL B C 1
ATOM 1646 O O . VAL B 1 16 ? -7.172 -6.191 -1.582 1 97 16 VAL B O 1
ATOM 1649 N N . HIS B 1 17 ? -5.664 -4.633 -1.043 1 94.5 17 HIS B N 1
ATOM 1650 C CA . HIS B 1 17 ? -6.492 -3.539 -1.544 1 94.5 17 HIS B CA 1
ATOM 1651 C C . HIS B 1 17 ? -6.73 -3.674 -3.045 1 94.5 17 HIS B C 1
ATOM 1653 O O . HIS B 1 17 ? -7.82 -3.363 -3.533 1 94.5 17 HIS B O 1
ATOM 1659 N N . TYR B 1 18 ? -5.711 -4.078 -3.809 1 96.38 18 TYR B N 1
ATOM 1660 C CA . TYR B 1 18 ? -5.875 -4.285 -5.242 1 96.38 18 TYR B CA 1
ATOM 1661 C C . TYR B 1 18 ? -6.941 -5.336 -5.52 1 96.38 18 TYR B C 1
ATOM 1663 O O . TYR B 1 18 ? -7.82 -5.129 -6.363 1 96.38 18 TYR B O 1
ATOM 1671 N N . PHE B 1 19 ? -6.918 -6.449 -4.797 1 97.62 19 PHE B N 1
ATOM 1672 C CA . PHE B 1 19 ? -7.898 -7.508 -5.008 1 97.62 19 PHE B CA 1
ATOM 1673 C C . PHE B 1 19 ? -9.289 -7.043 -4.605 1 97.62 19 PHE B C 1
ATOM 1675 O O . PHE B 1 19 ? -10.289 -7.441 -5.219 1 97.62 19 PHE B O 1
ATOM 1682 N N . GLN B 1 20 ? -9.367 -6.223 -3.545 1 95.31 20 GLN B N 1
ATOM 1683 C CA . GLN B 1 20 ? -10.664 -5.672 -3.154 1 95.31 20 GLN B CA 1
ATOM 1684 C C . GLN B 1 20 ? -11.219 -4.754 -4.238 1 95.31 20 GLN B C 1
ATOM 1686 O O . GLN B 1 20 ? -12.422 -4.758 -4.508 1 95.31 20 GLN B O 1
ATOM 1691 N N . CYS B 1 21 ? -10.336 -3.988 -4.852 1 93.56 21 CYS B N 1
ATOM 1692 C CA . CYS B 1 21 ? -10.742 -3.148 -5.973 1 93.56 21 CYS B CA 1
ATOM 1693 C C . CYS B 1 21 ? -11.289 -3.992 -7.117 1 93.56 21 CYS B C 1
ATOM 1695 O O . CYS B 1 21 ? -12.164 -3.547 -7.859 1 93.56 21 CYS B O 1
ATOM 1697 N N . LEU B 1 22 ? -10.797 -5.156 -7.242 1 95.69 22 LEU B N 1
ATOM 1698 C CA . LEU B 1 22 ? -11.266 -6.094 -8.258 1 95.69 22 LEU B CA 1
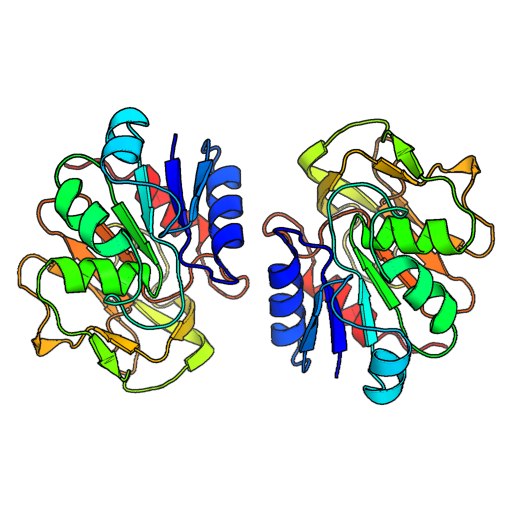ATOM 1699 C C . LEU B 1 22 ? -12.469 -6.887 -7.754 1 95.69 22 LEU B C 1
ATOM 1701 O O . LEU B 1 22 ? -12.75 -7.977 -8.258 1 95.69 22 LEU B O 1
ATOM 1705 N N . LYS B 1 23 ? -13.055 -6.488 -6.664 1 95.56 23 LYS B N 1
ATOM 1706 C CA . LYS B 1 23 ? -14.328 -6.961 -6.121 1 95.56 23 LYS B CA 1
ATOM 1707 C C . LYS B 1 23 ? -14.188 -8.352 -5.52 1 95.56 23 LYS B C 1
ATOM 1709 O O . LYS B 1 23 ? -15.117 -9.156 -5.566 1 95.56 23 LYS B O 1
ATOM 1714 N N . GLN B 1 24 ? -12.992 -8.648 -5.016 1 97.19 24 GLN B N 1
ATOM 1715 C CA . GLN B 1 24 ? -12.797 -9.922 -4.32 1 97.19 24 GLN B CA 1
ATOM 1716 C C . GLN B 1 24 ? -13.039 -9.773 -2.822 1 97.19 24 GLN B C 1
ATOM 1718 O O . GLN B 1 24 ? -12.703 -8.742 -2.23 1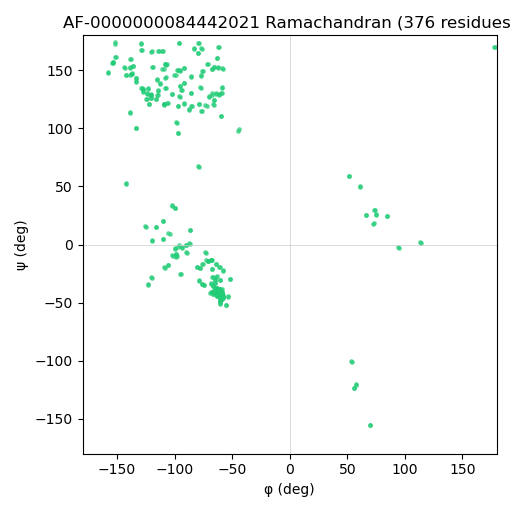 97.19 24 GLN B O 1
ATOM 1723 N N . ASP B 1 25 ? -13.703 -10.773 -2.266 1 97.56 25 ASP B N 1
ATOM 1724 C CA . ASP B 1 25 ? -13.703 -10.922 -0.813 1 97.56 25 ASP B CA 1
ATOM 1725 C C . ASP B 1 25 ? -12.383 -11.516 -0.329 1 97.56 25 ASP B C 1
ATOM 1727 O O . ASP B 1 25 ? -12.07 -12.672 -0.612 1 97.56 25 ASP B O 1
ATOM 1731 N N . VAL B 1 26 ? -11.625 -10.742 0.433 1 98.19 26 VAL B N 1
ATOM 1732 C CA . VAL B 1 26 ? -10.258 -11.141 0.76 1 98.19 26 VAL B CA 1
ATOM 1733 C C . VAL B 1 26 ? -10.141 -11.398 2.26 1 98.19 26 VAL B C 1
ATOM 1735 O O . VAL B 1 26 ? -10.602 -10.594 3.074 1 98.19 26 VAL B O 1
ATOM 1738 N N . GLN B 1 27 ? -9.562 -12.469 2.633 1 98.62 27 GLN B N 1
ATOM 1739 C CA . GLN B 1 27 ? -9.141 -12.75 4.004 1 98.62 27 GLN B CA 1
ATOM 1740 C C . GLN B 1 27 ? -7.625 -12.867 4.102 1 98.62 27 GLN B C 1
ATOM 1742 O O . GLN B 1 27 ? -6.98 -13.43 3.213 1 98.62 27 GLN B O 1
ATOM 1747 N N . VAL B 1 28 ? -7.109 -12.367 5.176 1 98.5 28 VAL B N 1
ATOM 1748 C CA . VAL B 1 28 ? -5.66 -12.359 5.359 1 98.5 28 VAL B CA 1
ATOM 1749 C C . VAL B 1 28 ? -5.301 -13.078 6.656 1 98.5 28 VAL B C 1
ATOM 1751 O O . VAL B 1 28 ? -5.922 -12.844 7.695 1 98.5 28 VAL B O 1
A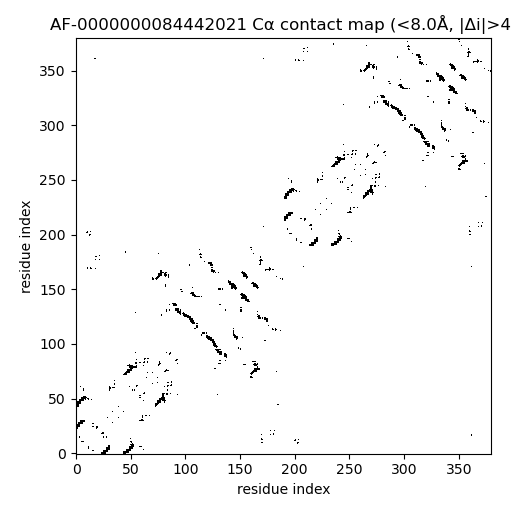TOM 1754 N N . PHE B 1 29 ? -4.328 -13.93 6.625 1 98.69 29 PHE B N 1
ATOM 1755 C CA . PHE B 1 29 ? -3.732 -14.547 7.809 1 98.69 29 PHE B CA 1
ATOM 1756 C C . PHE B 1 29 ? -2.211 -14.5 7.73 1 98.69 29 PHE B C 1
ATOM 1758 O O . PHE B 1 29 ? -1.634 -14.711 6.66 1 98.69 29 PHE B O 1
ATOM 1765 N N . ALA B 1 30 ? -1.565 -14.289 8.844 1 98.44 30 ALA B N 1
ATOM 1766 C CA . ALA B 1 30 ? -0.109 -14.383 8.898 1 98.44 30 ALA B CA 1
ATOM 1767 C C . ALA B 1 30 ? 0.353 -15.82 8.648 1 98.44 30 ALA B C 1
ATOM 1769 O O . ALA B 1 30 ? -0.37 -16.766 8.945 1 98.44 30 ALA B O 1
ATOM 1770 N N . ASN B 1 31 ? 1.572 -15.898 8.133 1 98.69 31 ASN B N 1
ATOM 1771 C CA . ASN B 1 31 ? 2.078 -17.188 7.684 1 98.69 31 ASN B CA 1
ATOM 1772 C C . ASN B 1 31 ? 2.314 -18.141 8.852 1 98.69 31 ASN B C 1
ATOM 1774 O O . ASN B 1 31 ? 2.543 -19.328 8.648 1 98.69 31 ASN B O 1
ATOM 1778 N N . ASP B 1 32 ? 2.293 -17.594 10.102 1 98.56 32 ASP B N 1
ATOM 1779 C CA . ASP B 1 32 ? 2.5 -18.438 11.289 1 98.56 32 ASP B CA 1
ATOM 1780 C C . ASP B 1 32 ? 1.256 -18.453 12.172 1 98.56 32 ASP B C 1
ATOM 1782 O O . ASP B 1 32 ? 1.32 -18.844 13.336 1 98.56 32 ASP B O 1
ATOM 1786 N N . LYS B 1 33 ? 0.079 -18 11.648 1 98.56 33 LYS B N 1
ATOM 1787 C CA . LYS B 1 33 ? -1.146 -17.906 12.438 1 98.56 33 LYS B CA 1
ATOM 1788 C C . LYS B 1 33 ? -2.285 -18.672 11.773 1 98.56 33 LYS B C 1
ATOM 1790 O O . LYS B 1 33 ? -3.457 -18.453 12.078 1 98.56 33 LYS B O 1
ATOM 1795 N N . ILE B 1 34 ? -2.021 -19.531 10.82 1 98.56 34 ILE B N 1
ATOM 1796 C CA . ILE B 1 34 ? -2.984 -20.391 10.141 1 98.56 34 ILE B CA 1
ATOM 1797 C C . ILE B 1 34 ? -2.344 -21.75 9.836 1 98.56 34 ILE B C 1
ATOM 1799 O O . ILE B 1 34 ? -1.126 -21.844 9.664 1 98.56 34 ILE B O 1
ATOM 1803 N N . THR B 1 35 ? -3.17 -22.781 9.773 1 98.69 35 THR B N 1
ATOM 1804 C CA . THR B 1 35 ? -2.672 -24.109 9.453 1 98.69 35 THR B CA 1
ATOM 1805 C C . THR B 1 35 ? -3.217 -24.578 8.109 1 98.69 35 THR B C 1
ATOM 1807 O O . THR B 1 35 ? -4.137 -23.969 7.555 1 98.69 35 THR B O 1
ATOM 1810 N N . LEU B 1 36 ? -2.596 -25.656 7.598 1 98.62 36 LEU B N 1
ATOM 1811 C CA . LEU B 1 36 ? -3.096 -26.266 6.367 1 98.62 36 LEU B CA 1
ATOM 1812 C C . LEU B 1 36 ? -4.539 -26.734 6.539 1 98.62 36 LEU B C 1
ATOM 1814 O O . LEU B 1 36 ? -5.352 -26.594 5.621 1 98.62 36 LEU B O 1
ATOM 1818 N N . LYS B 1 37 ? -4.84 -27.266 7.68 1 98.56 37 LYS B N 1
ATOM 1819 C CA . LYS B 1 37 ? -6.199 -27.703 7.973 1 98.56 37 LYS B CA 1
ATOM 1820 C C . LYS B 1 37 ? -7.18 -26.547 7.957 1 98.56 37 LYS B C 1
ATOM 1822 O O . LYS B 1 37 ? -8.305 -26.672 7.484 1 98.56 37 LYS B O 1
ATOM 1827 N N . ASP B 1 38 ? -6.746 -25.422 8.508 1 98.75 38 ASP B N 1
ATOM 1828 C CA . ASP B 1 38 ? -7.578 -24.219 8.477 1 98.75 38 ASP B CA 1
ATOM 1829 C C . ASP B 1 38 ? -7.895 -23.812 7.043 1 98.75 38 ASP B C 1
ATOM 1831 O O . ASP B 1 38 ? -9.031 -23.469 6.73 1 98.75 38 ASP B O 1
ATOM 1835 N N . ILE B 1 39 ? -6.895 -23.859 6.195 1 98.75 39 ILE B N 1
ATOM 1836 C CA . ILE B 1 39 ? -7.062 -23.469 4.805 1 98.75 39 ILE B CA 1
ATOM 1837 C C . ILE B 1 39 ? -8.031 -24.422 4.105 1 98.75 39 ILE B C 1
ATOM 1839 O O . ILE B 1 39 ? -8.891 -23.984 3.33 1 98.75 39 ILE B O 1
ATOM 1843 N N . GLU B 1 40 ? -7.91 -25.672 4.402 1 98.19 40 GLU B N 1
ATOM 1844 C CA . GLU B 1 40 ? -8.836 -26.656 3.848 1 98.19 40 GLU B CA 1
ATOM 1845 C C . GLU B 1 40 ? -10.281 -26.344 4.234 1 98.19 40 GLU B C 1
ATOM 1847 O O . GLU B 1 40 ? -11.18 -26.406 3.398 1 98.19 40 GLU B O 1
ATOM 1852 N N . ARG B 1 41 ? -10.438 -25.984 5.438 1 98.19 41 ARG B N 1
ATOM 1853 C CA . ARG B 1 41 ? -11.766 -25.688 5.949 1 98.19 41 ARG B CA 1
ATOM 1854 C C . ARG B 1 41 ? -12.32 -24.406 5.316 1 98.19 41 ARG B C 1
ATOM 1856 O O . ARG B 1 41 ? -13.508 -24.328 5.004 1 98.19 41 ARG B O 1
ATOM 1863 N N . LEU B 1 42 ? -11.469 -23.453 5.195 1 98 42 LEU B N 1
ATOM 1864 C CA . LEU B 1 42 ? -11.875 -22.172 4.609 1 98 42 LEU B CA 1
ATOM 1865 C C . LEU B 1 42 ? -12.266 -22.344 3.148 1 98 42 LEU B C 1
ATOM 1867 O O . LEU B 1 42 ? -13.094 -21.594 2.631 1 98 42 LEU B O 1
ATOM 1871 N N . ALA B 1 43 ? -11.648 -23.312 2.463 1 98.12 43 ALA B N 1
ATOM 1872 C CA . ALA B 1 43 ? -11.914 -23.656 1.065 1 98.12 43 ALA B CA 1
ATOM 1873 C C . ALA B 1 43 ? -11.852 -22.406 0.182 1 98.12 43 ALA B C 1
ATOM 1875 O O . ALA B 1 43 ? -12.805 -22.109 -0.542 1 98.12 43 ALA B O 1
ATOM 1876 N N . PRO B 1 44 ? -10.703 -21.719 0.177 1 98.56 44 PRO B N 1
ATOM 1877 C CA . PRO B 1 44 ? -10.609 -20.516 -0.66 1 98.56 44 PRO B CA 1
ATOM 1878 C C . PRO B 1 44 ? -10.648 -20.844 -2.152 1 98.56 44 PRO B C 1
ATOM 1880 O O . PRO B 1 44 ? -10.219 -21.922 -2.568 1 98.56 44 PRO B O 1
ATOM 1883 N N . SER B 1 45 ? -11.172 -19.844 -2.934 1 98 45 SER B N 1
ATOM 1884 C CA . SER B 1 45 ? -11.195 -20 -4.383 1 98 45 SER B CA 1
ATOM 1885 C C . SER B 1 45 ? -9.82 -19.703 -4.988 1 98 45 SER B C 1
ATOM 1887 O O . SER B 1 45 ? -9.492 -20.219 -6.062 1 98 45 SER B O 1
ATOM 1889 N N . HIS B 1 46 ? -9.062 -18.828 -4.383 1 98.56 46 HIS B N 1
ATOM 1890 C CA . HIS B 1 46 ? -7.711 -18.422 -4.773 1 98.56 46 HIS B CA 1
ATOM 1891 C C . HIS B 1 46 ? -6.805 -18.281 -3.557 1 98.56 46 HIS B C 1
ATOM 1893 O O . HIS B 1 46 ? -7.266 -17.922 -2.475 1 98.56 46 HIS B O 1
ATOM 1899 N N . LEU B 1 47 ? -5.574 -18.609 -3.74 1 98.81 47 LEU B N 1
ATOM 1900 C CA . LEU B 1 47 ? -4.559 -18.438 -2.707 1 98.81 47 LEU B CA 1
ATOM 1901 C C . LEU B 1 47 ? -3.439 -17.516 -3.193 1 98.81 47 LEU B C 1
ATOM 1903 O O . LEU B 1 47 ? -2.908 -17.719 -4.289 1 98.81 47 LEU B O 1
ATOM 1907 N N . VAL B 1 48 ? -3.131 -16.516 -2.408 1 98.94 48 VAL B N 1
ATOM 1908 C CA . VAL B 1 48 ? -2.045 -15.594 -2.721 1 98.94 48 VAL B CA 1
ATOM 1909 C C . VAL B 1 48 ? -0.999 -15.633 -1.607 1 98.94 48 VAL B C 1
ATOM 1911 O O . VAL B 1 48 ? -1.335 -15.508 -0.427 1 98.94 48 VAL B O 1
ATOM 1914 N N . ILE B 1 49 ? 0.235 -15.875 -1.978 1 98.94 49 ILE B N 1
ATOM 1915 C CA . ILE B 1 49 ? 1.367 -15.797 -1.061 1 98.94 49 ILE B CA 1
ATOM 1916 C C . ILE B 1 49 ? 2.053 -14.438 -1.198 1 98.94 49 ILE B C 1
ATOM 1918 O O . ILE B 1 49 ? 2.584 -14.109 -2.262 1 98.94 49 ILE B O 1
ATOM 1922 N N . SER B 1 50 ? 2.094 -13.695 -0.152 1 98.88 50 SER B N 1
ATOM 1923 C CA . SER B 1 50 ? 2.521 -12.297 -0.193 1 98.88 50 SER B CA 1
ATOM 1924 C C . SER B 1 50 ? 4.039 -12.188 -0.304 1 98.88 50 SER B C 1
ATOM 1926 O O . SER B 1 50 ? 4.75 -13.18 -0.151 1 98.88 50 SER B O 1
ATOM 1928 N N . PRO B 1 51 ? 4.484 -10.93 -0.575 1 98.56 51 PRO B N 1
ATOM 1929 C CA . PRO B 1 51 ? 5.91 -10.656 -0.363 1 98.56 51 PRO B CA 1
ATOM 1930 C C . PRO B 1 51 ? 6.332 -10.836 1.094 1 98.56 51 PRO B C 1
ATOM 1932 O O . PRO B 1 51 ? 5.488 -11.078 1.961 1 98.56 51 PRO B O 1
ATOM 1935 N N . GLY B 1 52 ? 7.605 -10.812 1.317 1 97.81 52 GLY B N 1
ATOM 1936 C CA . GLY B 1 52 ? 8.125 -10.938 2.67 1 97.81 52 GLY B CA 1
ATOM 1937 C C . GLY B 1 52 ? 9.641 -10.922 2.734 1 97.81 52 GLY B C 1
ATOM 1938 O O . GLY B 1 52 ? 10.312 -10.961 1.701 1 97.81 52 GLY B O 1
ATOM 1939 N N . PRO B 1 53 ? 10.062 -10.82 3.977 1 96.12 53 PRO B N 1
ATOM 1940 C CA . PRO B 1 53 ? 11.516 -10.844 4.172 1 96.12 53 PRO B CA 1
ATOM 1941 C C . PRO B 1 53 ? 12.094 -12.25 4.133 1 96.12 53 PRO B C 1
ATOM 1943 O O . PRO B 1 53 ? 11.344 -13.234 4.145 1 96.12 53 PRO B O 1
ATOM 1946 N N . ASN B 1 54 ? 13.281 -12.32 4.008 1 95.12 54 ASN B N 1
ATOM 1947 C CA . ASN B 1 54 ? 14.039 -13.562 4.152 1 95.12 54 ASN B CA 1
ATOM 1948 C C . ASN B 1 54 ? 13.766 -14.516 2.998 1 95.12 54 ASN B C 1
ATOM 1950 O O . ASN B 1 54 ? 13.586 -14.086 1.858 1 95.12 54 ASN B O 1
ATOM 1954 N N . SER B 1 55 ? 13.961 -15.836 3.26 1 97.62 55 SER B N 1
ATOM 1955 C CA . SER B 1 55 ? 13.914 -16.859 2.221 1 97.62 55 SER B CA 1
ATOM 1956 C C . SER B 1 55 ? 12.695 -17.75 2.381 1 97.62 55 SER B C 1
ATOM 1958 O O . SER B 1 55 ? 12.016 -17.703 3.408 1 97.62 55 SER B O 1
ATOM 1960 N N . PRO B 1 56 ? 12.438 -18.516 1.327 1 98.62 56 PRO B N 1
ATOM 1961 C CA . PRO B 1 56 ? 11.305 -19.438 1.398 1 98.62 56 PRO B CA 1
ATOM 1962 C C . PRO B 1 56 ? 11.344 -20.328 2.641 1 98.62 56 PRO B C 1
ATOM 1964 O O . PRO B 1 56 ? 10.297 -20.672 3.189 1 98.62 56 PRO B O 1
ATOM 1967 N N . GLU B 1 57 ? 12.539 -20.641 3.141 1 97.75 57 GLU B N 1
ATOM 1968 C CA . GLU B 1 57 ? 12.688 -21.516 4.297 1 97.75 57 GLU B CA 1
ATOM 1969 C C . GLU B 1 57 ? 12.141 -20.859 5.562 1 97.75 57 GLU B C 1
ATOM 1971 O O . GLU B 1 57 ? 11.781 -21.562 6.52 1 97.75 57 GLU B O 1
ATOM 1976 N N . GLU B 1 58 ? 12.055 -19.609 5.531 1 97.94 58 GLU B N 1
ATOM 1977 C CA . GLU B 1 58 ? 11.617 -18.859 6.703 1 97.94 58 GLU B CA 1
ATOM 1978 C C . GLU B 1 58 ? 10.234 -18.25 6.48 1 97.94 58 GLU B C 1
ATOM 1980 O O . GLU B 1 58 ? 9.844 -17.312 7.18 1 97.94 58 GLU B O 1
ATOM 1985 N N . ALA B 1 59 ? 9.508 -18.766 5.551 1 98.44 59 ALA B N 1
ATOM 1986 C CA . ALA B 1 59 ? 8.234 -18.156 5.168 1 98.44 59 ALA B CA 1
ATOM 1987 C C . ALA B 1 59 ? 7.059 -18.922 5.773 1 98.44 59 ALA B C 1
ATOM 1989 O O . ALA B 1 59 ? 6.012 -19.062 5.141 1 98.44 59 ALA B O 1
ATOM 1990 N N . GLY B 1 60 ? 7.168 -19.5 6.969 1 98.38 60 GLY B N 1
ATOM 1991 C CA . GLY B 1 60 ? 6.09 -20.172 7.676 1 98.38 60 GLY B CA 1
ATOM 1992 C C . GLY B 1 60 ? 5.438 -21.281 6.863 1 98.38 60 GLY B C 1
ATOM 1993 O O . GLY B 1 60 ? 6.117 -22.172 6.355 1 98.38 60 GLY B O 1
ATOM 1994 N N . ILE B 1 61 ? 4.109 -21.172 6.668 1 98.75 61 ILE B N 1
ATOM 1995 C CA . ILE B 1 61 ? 3.365 -22.266 6.051 1 98.75 61 ILE B CA 1
ATOM 1996 C C . ILE B 1 61 ? 3.33 -22.078 4.535 1 98.75 61 ILE B C 1
ATOM 1998 O O . ILE B 1 61 ? 2.742 -22.891 3.818 1 98.75 61 ILE B O 1
ATOM 2002 N N . SER B 1 62 ? 3.93 -21.016 4.004 1 98.88 62 SER B N 1
ATOM 2003 C CA . SER B 1 62 ? 3.777 -20.625 2.607 1 98.88 62 SER B CA 1
ATOM 2004 C C . SER B 1 62 ? 4.152 -21.781 1.669 1 98.88 62 SER B C 1
ATOM 2006 O O . SER B 1 62 ? 3.359 -22.156 0.806 1 98.88 62 SER B O 1
ATOM 2008 N N . VAL B 1 63 ? 5.34 -22.359 1.872 1 98.94 63 VAL B N 1
ATOM 2009 C CA . VAL B 1 63 ? 5.809 -23.422 0.995 1 98.94 63 VAL B CA 1
ATOM 2010 C C . VAL B 1 63 ? 4.918 -24.656 1.159 1 98.94 63 VAL B C 1
ATOM 2012 O O . VAL B 1 63 ? 4.512 -25.266 0.171 1 98.94 63 VAL B O 1
ATOM 2015 N N . ALA B 1 64 ? 4.578 -24.984 2.402 1 98.88 64 ALA B N 1
ATOM 2016 C CA . ALA B 1 64 ? 3.721 -26.141 2.672 1 98.88 64 ALA B CA 1
ATOM 2017 C C . ALA B 1 64 ? 2.344 -25.969 2.039 1 98.88 64 ALA B C 1
ATOM 2019 O O . ALA B 1 64 ? 1.758 -26.922 1.532 1 98.88 64 ALA B O 1
ATOM 2020 N N . ALA B 1 65 ? 1.817 -24.766 2.08 1 98.94 65 ALA B N 1
ATOM 2021 C CA . ALA B 1 65 ? 0.514 -24.484 1.485 1 98.94 65 ALA B CA 1
ATOM 2022 C C . ALA B 1 65 ? 0.544 -24.688 -0.027 1 98.94 65 ALA B C 1
ATOM 2024 O O . ALA B 1 65 ? -0.382 -25.266 -0.601 1 98.94 65 ALA B O 1
ATOM 2025 N N . ILE B 1 66 ? 1.576 -24.219 -0.641 1 98.88 66 ILE B N 1
ATOM 2026 C CA . ILE B 1 66 ? 1.727 -24.406 -2.082 1 98.88 66 ILE B CA 1
ATOM 2027 C C . ILE B 1 66 ? 1.751 -25.891 -2.416 1 98.88 66 ILE B C 1
ATOM 2029 O O . ILE B 1 66 ? 1.02 -26.344 -3.299 1 98.88 66 ILE B O 1
ATOM 2033 N N . LYS B 1 67 ? 2.531 -26.625 -1.704 1 98.81 67 LYS B N 1
ATOM 2034 C CA . LYS B 1 67 ? 2.658 -28.062 -1.964 1 98.81 67 LYS B CA 1
ATOM 2035 C C . LYS B 1 67 ? 1.321 -28.766 -1.772 1 98.81 67 LYS B C 1
ATOM 2037 O O . LYS B 1 67 ? 0.975 -29.672 -2.543 1 98.81 67 LYS B O 1
ATOM 2042 N N . ARG B 1 68 ? 0.634 -28.344 -0.812 1 98.69 68 ARG B N 1
ATOM 2043 C CA . ARG B 1 68 ? -0.609 -29.016 -0.453 1 98.69 68 ARG B CA 1
ATOM 2044 C C . ARG B 1 68 ? -1.714 -28.703 -1.455 1 98.69 68 ARG B C 1
ATOM 2046 O O . ARG B 1 68 ? -2.525 -29.562 -1.787 1 98.69 68 ARG B O 1
ATOM 2053 N N . PHE B 1 69 ? -1.743 -27.5 -2.006 1 98.62 69 PHE B N 1
ATOM 2054 C CA . PHE B 1 69 ? -2.975 -27.062 -2.65 1 98.62 69 PHE B CA 1
ATOM 2055 C C . PHE B 1 69 ? -2.736 -26.766 -4.125 1 98.62 69 PHE B C 1
ATOM 2057 O O . PHE B 1 69 ? -3.664 -26.391 -4.848 1 98.62 69 PHE B O 1
ATOM 2064 N N . HIS B 1 70 ? -1.545 -26.984 -4.645 1 98.06 70 HIS B N 1
ATOM 2065 C CA . HIS B 1 70 ? -1.176 -26.562 -5.988 1 98.06 70 HIS B CA 1
ATOM 2066 C C . HIS B 1 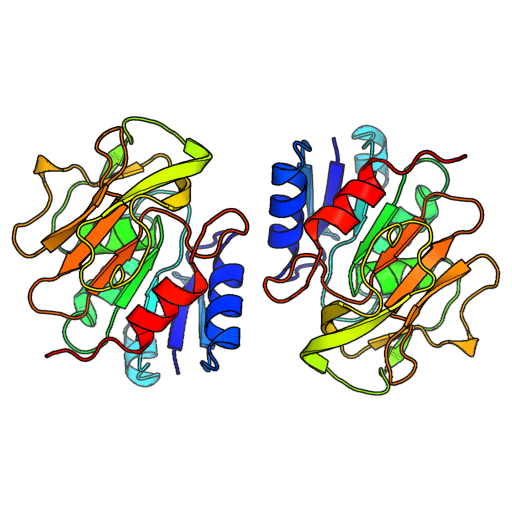70 ? -2.062 -27.219 -7.039 1 98.06 70 HIS B C 1
ATOM 2068 O O . HIS B 1 70 ? -2.244 -26.688 -8.133 1 98.06 70 HIS B O 1
ATOM 2074 N N . GLN B 1 71 ? -2.729 -28.297 -6.75 1 96.94 71 GLN B N 1
ATOM 2075 C CA . GLN B 1 71 ? -3.502 -29.016 -7.754 1 96.94 71 GLN B CA 1
ATOM 2076 C C . GLN B 1 71 ? -4.98 -28.641 -7.688 1 96.94 71 GLN B C 1
ATOM 2078 O O . GLN B 1 71 ? -5.762 -29.016 -8.57 1 96.94 71 GLN B O 1
ATOM 2083 N N . THR B 1 72 ? -5.348 -27.922 -6.652 1 95.38 72 THR B N 1
ATOM 2084 C CA . THR B 1 72 ? -6.781 -27.766 -6.43 1 95.38 72 THR B CA 1
ATOM 2085 C C . THR B 1 72 ? -7.176 -26.297 -6.461 1 95.38 72 THR B C 1
ATOM 2087 O O . THR B 1 72 ? -8.312 -25.953 -6.785 1 95.38 72 THR B O 1
ATOM 2090 N N . ILE B 1 73 ? -6.25 -25.453 -6.102 1 96.19 73 ILE B N 1
ATOM 2091 C CA . ILE B 1 73 ? -6.559 -24.031 -5.977 1 96.19 73 ILE B CA 1
ATOM 2092 C C . ILE B 1 73 ? -5.562 -23.219 -6.801 1 96.19 73 ILE B C 1
ATOM 2094 O O . ILE B 1 73 ? -4.359 -23.469 -6.758 1 96.19 73 ILE B O 1
ATOM 2098 N N . PRO B 1 74 ? -6.07 -22.219 -7.609 1 98.44 74 PRO B N 1
ATOM 2099 C CA . PRO B 1 74 ? -5.109 -21.297 -8.219 1 98.44 74 PRO B CA 1
ATOM 2100 C C . PRO B 1 74 ? -4.266 -20.547 -7.188 1 98.44 74 PRO B C 1
ATOM 2102 O O . PRO B 1 74 ? -4.793 -20.078 -6.18 1 98.44 74 PRO B O 1
ATOM 2105 N N . ILE B 1 75 ? -2.934 -20.469 -7.445 1 98.88 75 ILE B N 1
ATOM 2106 C CA . ILE B 1 75 ? -2.029 -19.844 -6.488 1 98.88 75 ILE B CA 1
ATOM 2107 C C . ILE B 1 75 ? -1.191 -18.781 -7.188 1 98.88 75 ILE B C 1
ATOM 2109 O O . ILE B 1 75 ? -0.672 -19 -8.281 1 98.88 75 ILE B O 1
ATOM 2113 N N . LEU B 1 76 ? -1.135 -17.609 -6.578 1 98.88 76 LEU B N 1
ATOM 2114 C CA . LEU B 1 76 ? -0.235 -16.531 -7 1 98.88 76 LEU B CA 1
ATOM 2115 C C . LEU B 1 76 ? 0.79 -16.219 -5.914 1 98.88 76 LEU B C 1
ATOM 2117 O O . LEU B 1 76 ? 0.427 -16.016 -4.754 1 98.88 76 LEU B O 1
ATOM 2121 N N . GLY B 1 77 ? 2.055 -16.266 -6.254 1 98.94 77 GLY B N 1
ATOM 2122 C CA . GLY B 1 77 ? 3.119 -15.812 -5.371 1 98.94 77 GLY B CA 1
ATOM 2123 C C . GLY B 1 77 ? 3.756 -14.516 -5.82 1 98.94 77 GLY B C 1
ATOM 2124 O O . GLY B 1 77 ? 4.074 -14.344 -7 1 98.94 77 GLY B O 1
ATOM 2125 N N . VAL B 1 78 ? 3.961 -13.578 -4.91 1 98.94 78 VAL B N 1
ATOM 2126 C CA . VAL B 1 78 ? 4.555 -12.289 -5.238 1 98.94 78 VAL B CA 1
ATOM 2127 C C . VAL B 1 78 ? 5.84 -12.086 -4.438 1 98.94 78 VAL B C 1
ATOM 2129 O O . VAL B 1 78 ? 5.852 -12.266 -3.215 1 98.94 78 VAL B O 1
ATOM 2132 N N . CYS B 1 79 ? 6.957 -11.734 -5.078 1 98.56 79 CYS B N 1
ATOM 2133 C CA . CYS B 1 79 ? 8.281 -11.523 -4.504 1 98.56 79 CYS B CA 1
ATOM 2134 C C . CYS B 1 79 ? 8.734 -12.742 -3.707 1 98.56 79 CYS B C 1
ATOM 2136 O O . CYS B 1 79 ? 9.047 -13.781 -4.285 1 98.56 79 CYS B O 1
ATOM 2138 N N . LEU B 1 80 ? 8.641 -12.719 -2.402 1 98.81 80 LEU B N 1
ATOM 2139 C CA . LEU B 1 80 ? 8.93 -13.93 -1.642 1 98.81 80 LEU B CA 1
ATOM 2140 C C . LEU B 1 80 ? 7.977 -15.062 -2.025 1 98.81 80 LEU B C 1
ATOM 2142 O O . LEU B 1 80 ? 8.383 -16.219 -2.113 1 98.81 80 LEU B O 1
ATOM 2146 N N . GLY B 1 81 ? 6.746 -14.758 -2.26 1 98.94 81 GLY B N 1
ATOM 2147 C CA . GLY B 1 81 ? 5.781 -15.758 -2.695 1 98.94 81 GLY B CA 1
ATOM 2148 C C . GLY B 1 81 ? 6.168 -16.438 -3.998 1 98.94 81 GLY B C 1
ATOM 2149 O O . GLY B 1 81 ? 5.941 -17.641 -4.172 1 98.94 81 GLY B O 1
ATOM 2150 N N . HIS B 1 82 ? 6.676 -15.664 -4.953 1 98.88 82 HIS B N 1
ATOM 2151 C CA . HIS B 1 82 ? 7.23 -16.156 -6.207 1 98.88 82 HIS B CA 1
ATOM 2152 C C . HIS B 1 82 ? 8.375 -17.141 -5.957 1 98.88 82 HIS B C 1
ATOM 2154 O O . HIS B 1 82 ? 8.422 -18.203 -6.57 1 98.88 82 HIS B O 1
ATOM 2160 N N . GLN B 1 83 ? 9.227 -16.797 -5.066 1 98.88 83 GLN B N 1
ATOM 2161 C CA . GLN B 1 83 ? 10.359 -17.641 -4.707 1 98.88 83 GLN B CA 1
ATOM 2162 C C . GLN B 1 83 ? 9.891 -18.922 -4.012 1 98.88 83 GLN B C 1
ATOM 2164 O O . GLN B 1 83 ? 10.406 -20 -4.281 1 98.88 83 GLN B O 1
ATOM 2169 N N . CYS B 1 84 ? 8.883 -18.75 -3.129 1 98.94 84 CYS B N 1
ATOM 2170 C CA . CYS B 1 84 ? 8.312 -19.906 -2.457 1 98.94 84 CYS B CA 1
ATOM 2171 C C . CYS B 1 84 ? 7.734 -20.891 -3.467 1 98.94 84 CYS B C 1
ATOM 2173 O O . CYS B 1 84 ? 7.871 -22.109 -3.305 1 98.94 84 CYS B O 1
ATOM 2175 N N . LEU B 1 85 ? 7.098 -20.359 -4.449 1 98.88 85 LEU B N 1
ATOM 2176 C CA . LEU B 1 85 ? 6.492 -21.203 -5.48 1 98.88 85 LEU B CA 1
ATOM 2177 C C . LEU B 1 85 ? 7.547 -22.047 -6.18 1 98.88 85 LEU B C 1
ATOM 2179 O O . LEU B 1 85 ? 7.414 -23.266 -6.266 1 98.88 85 LEU B O 1
ATOM 2183 N N . ALA B 1 86 ? 8.594 -21.438 -6.637 1 98.88 86 ALA B N 1
ATOM 2184 C CA . ALA B 1 86 ? 9.672 -22.156 -7.305 1 98.88 86 ALA B CA 1
ATOM 2185 C C . ALA B 1 86 ? 10.352 -23.141 -6.348 1 98.88 86 ALA B C 1
ATOM 2187 O O . ALA B 1 86 ? 10.609 -24.281 -6.711 1 98.88 86 ALA B O 1
ATOM 2188 N N . TYR B 1 87 ? 10.578 -22.672 -5.176 1 98.88 87 TYR B N 1
ATOM 2189 C CA . TYR B 1 87 ? 11.242 -23.469 -4.156 1 98.88 87 TYR B CA 1
ATOM 2190 C C . TYR B 1 87 ? 10.445 -24.734 -3.846 1 98.88 87 TYR B C 1
ATOM 2192 O O . TYR B 1 87 ? 11.016 -25.812 -3.676 1 98.88 87 TYR B O 1
ATOM 2200 N N . ALA B 1 88 ? 9.188 -24.656 -3.754 1 98.81 88 ALA B N 1
ATOM 2201 C CA . ALA B 1 88 ? 8.305 -25.781 -3.445 1 98.81 88 ALA B CA 1
ATOM 2202 C C . ALA B 1 88 ? 8.469 -26.906 -4.461 1 98.81 88 ALA B C 1
ATOM 2204 O O . ALA B 1 88 ? 8.188 -28.062 -4.156 1 98.81 88 ALA B O 1
ATOM 2205 N N . PHE B 1 89 ? 8.977 -26.578 -5.645 1 98.69 89 PHE B N 1
ATOM 2206 C CA . PHE B 1 89 ? 9.109 -27.578 -6.699 1 98.69 89 PHE B CA 1
ATOM 2207 C C . PHE B 1 89 ? 10.57 -27.922 -6.949 1 98.69 89 PHE B C 1
ATOM 2209 O O . PHE B 1 89 ? 10.906 -28.562 -7.949 1 98.69 89 PHE B O 1
ATOM 2216 N N . GLY B 1 90 ? 11.453 -27.359 -6.121 1 98.44 90 GLY B N 1
ATOM 2217 C CA . GLY B 1 90 ? 12.82 -27.859 -6.129 1 98.44 90 GLY B CA 1
ATOM 2218 C C . GLY B 1 90 ? 13.82 -26.844 -6.66 1 98.44 90 GLY B C 1
ATOM 2219 O O . GLY B 1 90 ? 15.016 -27.141 -6.758 1 98.44 90 GLY B O 1
ATOM 2220 N N . ALA B 1 91 ? 13.375 -25.672 -6.996 1 98.75 91 ALA B N 1
ATOM 2221 C CA . ALA B 1 91 ? 14.289 -24.641 -7.484 1 98.75 91 ALA B CA 1
ATOM 2222 C C . ALA B 1 91 ? 15.156 -24.109 -6.348 1 98.75 91 ALA B C 1
ATOM 2224 O O . ALA B 1 91 ? 14.766 -24.156 -5.18 1 98.75 91 ALA B O 1
ATOM 2225 N N . SER B 1 92 ? 16.328 -23.578 -6.734 1 98.56 92 SER B N 1
ATOM 2226 C CA . SER B 1 92 ? 17.203 -22.906 -5.781 1 98.56 92 SER B CA 1
ATOM 2227 C C . SER B 1 92 ? 16.984 -21.391 -5.789 1 98.56 92 SER B C 1
ATOM 2229 O O . SER B 1 92 ? 16.781 -20.797 -6.848 1 98.56 92 SER B O 1
ATOM 2231 N N . ILE B 1 93 ? 16.938 -20.859 -4.617 1 98.69 93 ILE B N 1
ATOM 2232 C CA . ILE B 1 93 ? 16.859 -19.422 -4.441 1 98.69 93 ILE B CA 1
ATOM 2233 C C . ILE B 1 93 ? 18.203 -18.875 -3.969 1 98.69 93 ILE B C 1
ATOM 2235 O O . ILE B 1 93 ? 18.719 -19.281 -2.92 1 98.69 93 ILE B O 1
ATOM 2239 N N . THR B 1 94 ? 18.734 -17.969 -4.75 1 97.5 94 THR B N 1
ATOM 2240 C CA . THR B 1 94 ? 20.078 -17.453 -4.469 1 97.5 94 THR B CA 1
ATOM 2241 C C . THR B 1 94 ? 20.062 -15.93 -4.453 1 97.5 94 THR B C 1
ATOM 2243 O O . THR B 1 94 ? 19.047 -15.297 -4.754 1 97.5 94 THR B O 1
ATOM 2246 N N . ARG B 1 95 ? 21.219 -15.422 -4.07 1 96 95 ARG B N 1
ATOM 2247 C CA . ARG B 1 95 ? 21.359 -13.969 -4.125 1 96 95 ARG B CA 1
ATOM 2248 C C . ARG B 1 95 ? 21.156 -13.453 -5.547 1 96 95 ARG B C 1
ATOM 2250 O O . ARG B 1 95 ? 21.688 -14.023 -6.5 1 96 95 ARG B O 1
ATOM 2257 N N . ALA B 1 96 ? 20.328 -12.461 -5.648 1 94 96 ALA B N 1
ATOM 2258 C CA . ALA B 1 96 ? 20.078 -11.859 -6.961 1 94 96 ALA B CA 1
ATOM 2259 C C . ALA B 1 96 ? 21.359 -11.25 -7.531 1 94 96 ALA B C 1
ATOM 2261 O O . ALA B 1 96 ? 22.234 -10.828 -6.777 1 94 96 ALA B O 1
ATOM 2262 N N . ARG B 1 97 ? 21.438 -11.203 -8.789 1 86.38 97 ARG B N 1
ATOM 2263 C CA . ARG B 1 97 ? 22.578 -10.586 -9.453 1 86.38 97 ARG B CA 1
ATOM 2264 C C . ARG B 1 97 ? 22.703 -9.117 -9.062 1 86.38 97 ARG B C 1
ATOM 2266 O O . ARG B 1 97 ? 23.828 -8.625 -8.867 1 86.38 97 ARG B O 1
ATOM 2273 N N . GLN B 1 98 ? 21.562 -8.547 -9.047 1 87.19 98 GLN B N 1
ATOM 2274 C CA . GLN B 1 98 ? 21.484 -7.164 -8.578 1 87.19 98 GLN B CA 1
ATOM 2275 C C . GLN B 1 98 ? 20.484 -7.031 -7.438 1 87.19 98 GLN B C 1
ATOM 2277 O O . GLN B 1 98 ? 19.328 -7.461 -7.559 1 87.19 98 GLN B O 1
ATOM 2282 N N . ILE B 1 99 ? 21.016 -6.484 -6.355 1 85.06 99 ILE B N 1
ATOM 2283 C CA . ILE B 1 99 ? 20.109 -6.168 -5.266 1 85.06 99 ILE B CA 1
ATOM 2284 C C . ILE B 1 99 ? 19.359 -4.871 -5.57 1 85.06 99 ILE B C 1
ATOM 2286 O O . ILE B 1 99 ? 19.984 -3.842 -5.848 1 85.06 99 ILE B O 1
ATOM 2290 N N . ILE B 1 100 ? 18.062 -4.945 -5.617 1 84.31 100 ILE B N 1
ATOM 2291 C CA . ILE B 1 100 ? 17.25 -3.783 -5.965 1 84.31 100 ILE B CA 1
ATOM 2292 C C . ILE B 1 100 ? 16.234 -3.502 -4.852 1 84.31 100 ILE B C 1
ATOM 2294 O O . ILE B 1 100 ? 15.562 -4.414 -4.379 1 84.31 100 ILE B O 1
ATOM 2298 N N . HIS B 1 101 ? 16.203 -2.229 -4.418 1 87.31 101 HIS B N 1
ATOM 2299 C CA . HIS B 1 101 ? 15.258 -1.817 -3.391 1 87.31 101 HIS B CA 1
ATOM 2300 C C . HIS B 1 101 ? 14.555 -0.517 -3.773 1 87.31 101 HIS B C 1
ATOM 2302 O O . HIS B 1 101 ? 15.133 0.565 -3.639 1 87.31 101 HIS B O 1
ATOM 2308 N N . GLY B 1 102 ? 13.305 -0.812 -4.266 1 85.69 102 GLY B N 1
ATOM 2309 C CA . GLY B 1 102 ? 12.469 0.361 -4.461 1 85.69 102 GLY B CA 1
ATOM 2310 C C . GLY B 1 102 ? 12.703 1.05 -5.789 1 85.69 102 GLY B C 1
ATOM 2311 O O . GLY B 1 102 ? 12.453 2.248 -5.926 1 85.69 102 GLY B O 1
ATOM 2312 N N . LYS B 1 103 ? 13.172 0.378 -6.734 1 89.88 103 LYS B N 1
ATOM 2313 C CA . LYS B 1 103 ? 13.406 0.917 -8.07 1 89.88 103 LYS B CA 1
ATOM 2314 C C . LYS B 1 103 ? 12.586 0.164 -9.117 1 89.88 103 LYS B C 1
ATOM 2316 O O . LYS B 1 103 ? 12.188 -0.983 -8.898 1 89.88 103 LYS B O 1
ATOM 2321 N N . THR B 1 104 ? 12.328 0.894 -10.117 1 95.5 104 THR B N 1
ATOM 2322 C CA . THR B 1 104 ? 11.633 0.225 -11.211 1 95.5 104 THR B CA 1
ATOM 2323 C C . THR B 1 104 ? 12.633 -0.333 -12.227 1 95.5 104 THR B C 1
ATOM 2325 O O . THR B 1 104 ? 13.758 0.161 -12.336 1 95.5 104 THR B O 1
ATOM 2328 N N . SER B 1 105 ? 12.211 -1.383 -12.883 1 97.06 105 SER B N 1
ATOM 2329 C CA . SER B 1 105 ? 12.945 -1.979 -13.984 1 97.06 105 SER B CA 1
ATOM 2330 C C . SER B 1 105 ? 12.023 -2.34 -15.141 1 97.06 105 SER B C 1
ATOM 2332 O O . SER B 1 105 ? 10.82 -2.543 -14.945 1 97.06 105 SER B O 1
ATOM 2334 N N . ALA B 1 106 ? 12.672 -2.34 -16.281 1 98.12 106 ALA B N 1
ATOM 2335 C CA . ALA B 1 106 ? 11.93 -2.869 -17.422 1 98.12 106 ALA B CA 1
ATOM 2336 C C . ALA B 1 106 ? 11.734 -4.379 -17.297 1 98.12 106 ALA B C 1
ATOM 2338 O O . ALA B 1 106 ? 12.688 -5.117 -17.062 1 98.12 106 ALA B O 1
ATOM 2339 N N . VAL B 1 107 ? 10.547 -4.785 -17.406 1 98.5 107 VAL B N 1
ATOM 2340 C CA . VAL B 1 107 ? 10.203 -6.203 -17.406 1 98.5 107 VAL B CA 1
ATOM 2341 C C . VAL B 1 107 ? 9.766 -6.637 -18.797 1 98.5 107 VAL B C 1
ATOM 2343 O O . VAL B 1 107 ? 8.797 -6.113 -19.344 1 98.5 107 VAL B O 1
ATOM 2346 N N . PHE B 1 108 ? 10.484 -7.586 -19.312 1 98.69 108 PHE B N 1
ATOM 2347 C CA . PHE B 1 108 ? 10.172 -8.18 -20.609 1 98.69 108 PHE B CA 1
ATOM 2348 C C . PHE B 1 108 ? 9.344 -9.453 -20.438 1 98.69 108 PHE B C 1
ATOM 2350 O O . PHE B 1 108 ? 9.469 -10.141 -19.422 1 98.69 108 PHE B O 1
ATOM 2357 N N . HIS B 1 109 ? 8.492 -9.727 -21.422 1 98.5 109 HIS B N 1
ATOM 2358 C CA . HIS B 1 109 ? 7.66 -10.914 -21.266 1 98.5 109 HIS B CA 1
ATOM 2359 C C . HIS B 1 109 ? 7.281 -11.508 -22.625 1 98.5 109 HIS B C 1
ATOM 2361 O O . HIS B 1 109 ? 7.527 -10.898 -23.656 1 98.5 109 HIS B O 1
ATOM 2367 N N . HIS B 1 110 ? 6.633 -12.656 -22.641 1 95.5 110 HIS B N 1
ATOM 2368 C CA . HIS B 1 110 ? 6.316 -13.359 -23.875 1 95.5 110 HIS B CA 1
ATOM 2369 C C . HIS B 1 110 ? 4.891 -13.055 -24.344 1 95.5 110 HIS B C 1
ATOM 2371 O O . HIS B 1 110 ? 4.391 -13.672 -25.281 1 95.5 110 HIS B O 1
ATOM 2377 N N . LYS B 1 111 ? 4.176 -12.297 -23.625 1 95.12 111 LYS B N 1
ATOM 2378 C CA . LYS B 1 111 ? 2.846 -11.805 -23.969 1 95.12 111 LYS B CA 1
ATOM 2379 C C . LYS B 1 111 ? 1.798 -12.906 -23.828 1 95.12 111 LYS B C 1
ATOM 2381 O O . LYS B 1 111 ? 0.794 -12.906 -24.547 1 95.12 111 LYS B O 1
ATOM 2386 N N . HIS B 1 112 ? 2.098 -13.883 -22.938 1 92.75 112 HIS B N 1
ATOM 2387 C CA . HIS B 1 112 ? 1.164 -14.969 -22.672 1 92.75 112 HIS B CA 1
ATOM 2388 C C . HIS B 1 112 ? 0.759 -15.016 -21.203 1 92.75 112 HIS B C 1
ATOM 2390 O O . HIS B 1 112 ? 1.353 -14.32 -20.375 1 92.75 112 HIS B O 1
ATOM 2396 N N . ASN B 1 113 ? -0.281 -15.758 -20.906 1 94.38 113 ASN B N 1
ATOM 2397 C CA . ASN B 1 113 ? -0.77 -15.938 -19.547 1 94.38 113 ASN B CA 1
ATOM 2398 C C . ASN B 1 113 ? -1.121 -14.602 -18.891 1 94.38 113 ASN B C 1
ATOM 2400 O O . ASN B 1 113 ? -1.903 -13.828 -19.438 1 94.38 113 ASN B O 1
ATOM 2404 N N . LEU B 1 114 ? -0.47 -14.297 -17.781 1 97.25 114 LEU B N 1
ATOM 2405 C CA . LEU B 1 114 ? -0.836 -13.078 -17.078 1 97.25 114 LEU B CA 1
ATOM 2406 C C . LEU B 1 114 ? -0.455 -11.844 -17.891 1 97.25 114 LEU B C 1
ATOM 2408 O O . LEU B 1 114 ? -0.95 -10.742 -17.625 1 97.25 114 LEU B O 1
ATOM 2412 N N . PHE B 1 115 ? 0.35 -11.984 -18.922 1 97.88 115 PHE B N 1
ATOM 2413 C CA . PHE B 1 115 ? 0.95 -10.844 -19.609 1 97.88 115 PHE B CA 1
ATOM 2414 C C . PHE B 1 115 ? 0.262 -10.578 -20.938 1 97.88 115 PHE B C 1
ATOM 2416 O O . PHE B 1 115 ? 0.722 -9.75 -21.719 1 97.88 115 PHE B O 1
ATOM 2423 N N . HIS B 1 116 ? -0.833 -11.266 -21.141 1 95.12 116 HIS B N 1
ATOM 2424 C CA . HIS B 1 116 ? -1.553 -11.07 -22.391 1 95.12 116 HIS B CA 1
ATOM 2425 C C . HIS B 1 116 ? -2.033 -9.633 -22.531 1 95.12 116 HIS B C 1
ATOM 2427 O O . HIS B 1 116 ? -2.545 -9.039 -21.578 1 95.12 116 HIS B O 1
ATOM 2433 N N . ARG B 1 117 ? -1.741 -8.969 -23.703 1 95.25 117 ARG B N 1
ATOM 2434 C CA . ARG B 1 117 ? -2.207 -7.648 -24.109 1 95.25 117 ARG B CA 1
ATOM 2435 C C . ARG B 1 117 ? -1.521 -6.551 -23.312 1 95.25 117 ARG B C 1
ATOM 2437 O O . ARG B 1 117 ? -1.995 -5.414 -23.266 1 95.25 117 ARG B O 1
ATOM 2444 N N . LEU B 1 118 ? -0.438 -6.879 -22.688 1 97.75 118 LEU B N 1
ATOM 2445 C CA . LEU B 1 118 ? 0.313 -5.863 -21.953 1 97.75 118 LEU B CA 1
ATOM 2446 C C . LEU B 1 118 ? 1.46 -5.324 -22.797 1 97.75 118 LEU B C 1
ATOM 2448 O O . LEU B 1 118 ? 2.021 -6.047 -23.625 1 97.75 118 LEU B O 1
ATOM 2452 N N . PRO B 1 119 ? 1.82 -4.09 -22.578 1 98.06 119 PRO B N 1
ATOM 2453 C CA . PRO B 1 119 ? 3.023 -3.566 -23.234 1 98.06 119 PRO B CA 1
ATOM 2454 C C . PRO B 1 119 ? 4.277 -4.367 -22.875 1 98.06 119 PRO B C 1
ATOM 2456 O O . PRO B 1 119 ? 4.363 -4.941 -21.797 1 98.06 119 PRO B O 1
ATOM 2459 N N . ASN B 1 120 ? 5.258 -4.348 -23.875 1 97.94 120 ASN B N 1
ATOM 2460 C CA . ASN B 1 120 ? 6.516 -5.07 -23.719 1 97.94 120 ASN B CA 1
ATOM 2461 C C . ASN B 1 120 ? 7.703 -4.25 -24.219 1 97.94 120 ASN B C 1
ATOM 2463 O O . ASN B 1 120 ? 7.867 -4.059 -25.422 1 97.94 120 ASN B O 1
ATOM 2467 N N . PRO B 1 121 ? 8.531 -3.891 -23.297 1 98.25 121 PRO B N 1
ATOM 2468 C CA . PRO B 1 121 ? 8.484 -4.098 -21.859 1 98.25 121 PRO B CA 1
ATOM 2469 C C . PRO B 1 121 ? 7.562 -3.104 -21.141 1 98.25 121 PRO B C 1
ATOM 2471 O O . PRO B 1 121 ? 7 -2.213 -21.781 1 98.25 121 PRO B O 1
ATOM 2474 N N . PHE B 1 122 ? 7.316 -3.24 -19.906 1 98.5 122 PHE B N 1
ATOM 2475 C CA . PHE B 1 122 ? 6.742 -2.244 -19 1 98.5 122 PHE B CA 1
ATOM 2476 C C . PHE B 1 122 ? 7.598 -2.09 -17.75 1 98.5 122 PHE B C 1
ATOM 2478 O O . PHE B 1 122 ? 8.492 -2.9 -17.5 1 98.5 122 PHE B O 1
ATOM 2485 N N . GLN B 1 123 ? 7.32 -1.031 -16.969 1 98.19 123 GLN B N 1
ATOM 2486 C CA . GLN B 1 123 ? 8.102 -0.757 -15.773 1 98.19 123 GLN B CA 1
ATOM 2487 C C . GLN B 1 123 ? 7.453 -1.373 -14.539 1 98.19 123 GLN B C 1
ATOM 2489 O O . GLN B 1 123 ? 6.238 -1.265 -14.352 1 98.19 123 GLN B O 1
ATOM 2494 N N . ALA B 1 124 ? 8.289 -2.049 -13.742 1 98 124 ALA B N 1
ATOM 2495 C CA . ALA B 1 124 ? 7.773 -2.635 -12.508 1 98 124 ALA B CA 1
ATOM 2496 C C . ALA B 1 124 ? 8.758 -2.436 -11.352 1 98 124 ALA B C 1
ATOM 2498 O O . ALA B 1 124 ? 9.969 -2.4 -11.562 1 98 124 ALA B O 1
ATOM 2499 N N . THR B 1 125 ? 8.156 -2.396 -10.172 1 97.12 125 THR B N 1
ATOM 2500 C CA . THR B 1 125 ? 8.953 -2.123 -8.977 1 97.12 125 THR B CA 1
ATOM 2501 C C . THR B 1 125 ? 9.555 -3.41 -8.43 1 97.12 125 THR B C 1
ATOM 2503 O O . THR B 1 125 ? 8.852 -4.406 -8.25 1 97.12 125 THR B O 1
ATOM 2506 N N . ARG B 1 126 ? 10.828 -3.334 -8.188 1 96.56 126 ARG B N 1
ATOM 2507 C CA . ARG B 1 126 ? 11.562 -4.445 -7.59 1 96.56 126 ARG B CA 1
ATOM 2508 C C . ARG B 1 126 ? 12.047 -4.086 -6.188 1 96.56 126 ARG B C 1
ATOM 2510 O O . ARG B 1 126 ? 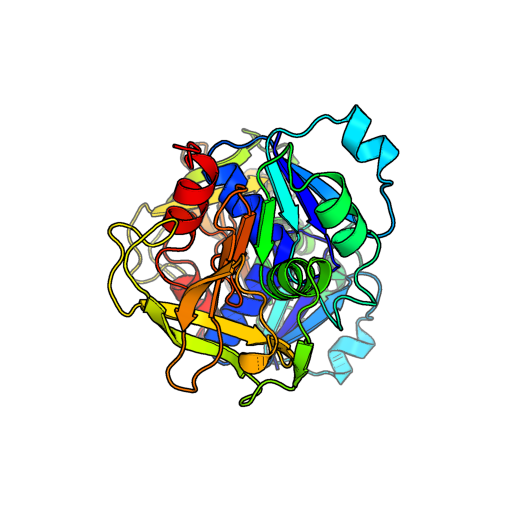12.461 -2.953 -5.938 1 96.56 126 ARG B O 1
ATOM 2517 N N . TYR B 1 127 ? 11.906 -5.102 -5.266 1 94.44 127 TYR B N 1
ATOM 2518 C CA . TYR B 1 127 ? 12.344 -4.98 -3.881 1 94.44 127 TYR B CA 1
ATOM 2519 C C . TYR B 1 127 ? 12.945 -6.289 -3.385 1 94.44 127 TYR B C 1
ATOM 2521 O O . TYR B 1 127 ? 12.57 -6.785 -2.318 1 94.44 127 TYR B O 1
ATOM 2529 N N . HIS B 1 128 ? 13.875 -6.844 -4.066 1 95.25 128 HIS B N 1
ATOM 2530 C CA . HIS B 1 128 ? 14.328 -8.172 -3.68 1 95.25 128 HIS B CA 1
ATOM 2531 C C . HIS B 1 128 ? 15.852 -8.273 -3.736 1 95.25 128 HIS B C 1
ATOM 2533 O O . HIS B 1 128 ? 16.484 -7.656 -4.594 1 95.25 128 HIS B O 1
ATOM 2539 N N . SER B 1 129 ? 16.359 -9.102 -2.812 1 96.31 129 SER B N 1
ATOM 2540 C CA . SER B 1 129 ? 17.781 -9.406 -2.785 1 96.31 129 SER B CA 1
ATOM 2541 C C . SER B 1 129 ? 18.047 -10.844 -3.229 1 96.31 129 SER B C 1
ATOM 2543 O O . SER B 1 129 ? 19.172 -11.195 -3.582 1 96.31 129 SER B O 1
ATOM 2545 N N . LEU B 1 130 ? 17.062 -11.664 -3.178 1 97.88 130 LEU B N 1
ATOM 2546 C CA . LEU B 1 130 ? 17.125 -13.055 -3.625 1 97.88 130 LEU B CA 1
ATOM 2547 C C . LEU B 1 130 ? 16.344 -13.242 -4.926 1 97.88 130 LEU B C 1
ATOM 2549 O O . LEU B 1 130 ? 15.508 -12.414 -5.277 1 97.88 130 LEU B O 1
ATOM 2553 N N . ALA B 1 131 ? 16.734 -14.227 -5.652 1 98.38 131 ALA B N 1
ATOM 2554 C CA . ALA B 1 131 ? 16.062 -14.555 -6.906 1 98.38 131 ALA B CA 1
ATOM 2555 C C . ALA B 1 131 ? 16.172 -16.047 -7.219 1 98.38 131 ALA B C 1
ATOM 2557 O O . ALA B 1 131 ? 17.047 -16.734 -6.668 1 98.38 131 ALA B O 1
ATOM 2558 N N . ILE B 1 132 ? 15.312 -16.484 -8.086 1 98.69 132 ILE B N 1
ATOM 2559 C CA . ILE B 1 132 ? 15.375 -17.875 -8.562 1 98.69 132 ILE B CA 1
ATOM 2560 C C . ILE B 1 132 ? 16.641 -18.062 -9.398 1 98.69 132 ILE B C 1
ATOM 2562 O O . ILE B 1 132 ? 16.922 -17.266 -10.297 1 98.69 132 ILE B O 1
ATOM 2566 N N . GLU B 1 133 ? 17.359 -19.109 -9.062 1 98.19 133 GLU B N 1
ATOM 2567 C CA . GLU B 1 133 ? 18.469 -19.5 -9.938 1 98.19 133 GLU B CA 1
ATOM 2568 C C . GLU B 1 133 ? 17.953 -20.141 -11.227 1 98.19 133 GLU B C 1
ATOM 2570 O O . GLU B 1 133 ? 17.328 -21.203 -11.195 1 98.19 133 GLU B O 1
ATOM 2575 N N . CYS B 1 134 ? 18.297 -19.531 -12.281 1 97 134 CYS B N 1
ATOM 2576 C CA . CYS B 1 134 ? 17.734 -19.906 -13.57 1 97 134 CYS B CA 1
ATOM 2577 C C . CYS B 1 134 ? 18.016 -21.359 -13.891 1 97 134 CYS B C 1
ATOM 2579 O O . CYS B 1 134 ? 17.109 -22.094 -14.328 1 97 134 CYS B O 1
ATOM 2581 N N . SER B 1 135 ? 19.156 -21.875 -13.648 1 97.19 135 SER B N 1
ATOM 2582 C CA . SER B 1 135 ? 19.578 -23.219 -14.023 1 97.19 135 SER B CA 1
ATOM 2583 C C . SER B 1 135 ? 18.891 -24.266 -13.172 1 97.19 135 SER B C 1
ATOM 2585 O O . SER B 1 135 ? 18.891 -25.453 -13.516 1 97.19 135 SER B O 1
ATOM 2587 N N . SER B 1 136 ? 18.297 -23.812 -12.125 1 98.38 136 SER B N 1
ATOM 2588 C CA . SER B 1 136 ? 17.703 -24.75 -11.195 1 98.38 136 SER B CA 1
ATOM 2589 C C . SER B 1 136 ? 16.188 -24.844 -11.391 1 98.38 136 SER B C 1
ATOM 2591 O O . SER B 1 136 ? 15.523 -25.688 -10.781 1 98.38 136 SER B O 1
ATOM 2593 N N . LEU B 1 137 ? 15.656 -24 -12.148 1 98.56 137 LEU B N 1
ATOM 2594 C CA . LEU B 1 137 ? 14.203 -23.984 -12.328 1 98.56 137 LEU B CA 1
ATOM 2595 C C . LEU B 1 137 ? 13.727 -25.25 -13.023 1 98.56 137 LEU B C 1
ATOM 2597 O O . LEU B 1 137 ? 14.18 -25.562 -14.133 1 98.56 137 LEU B O 1
ATOM 2601 N N . PRO B 1 138 ? 12.805 -25.969 -12.414 1 98.19 138 PRO B N 1
ATOM 2602 C CA . PRO B 1 138 ? 12.32 -27.203 -13.039 1 98.19 138 PRO B CA 1
ATOM 2603 C C . PRO B 1 138 ? 11.609 -26.953 -14.367 1 98.19 138 PRO B C 1
ATOM 2605 O O . PRO B 1 138 ? 11.008 -25.891 -14.562 1 98.19 138 PRO B O 1
ATOM 2608 N N . THR B 1 139 ? 11.484 -27.953 -15.195 1 97.69 139 THR B N 1
ATOM 2609 C CA . THR B 1 139 ? 10.953 -27.859 -16.547 1 97.69 139 THR B CA 1
ATOM 2610 C C . THR B 1 139 ? 9.43 -27.719 -16.516 1 97.69 139 THR B C 1
ATOM 2612 O O . THR B 1 139 ? 8.82 -27.328 -17.516 1 97.69 139 THR B O 1
ATOM 2615 N N . CYS B 1 140 ? 8.875 -28.031 -15.414 1 97.88 140 CYS B N 1
ATOM 2616 C CA . CYS B 1 140 ? 7.426 -27.906 -15.312 1 97.88 140 CYS B CA 1
ATOM 2617 C C . CYS B 1 140 ? 7.004 -26.453 -15.219 1 97.88 140 CYS B C 1
ATOM 2619 O O . CYS B 1 140 ? 5.816 -26.125 -15.266 1 97.88 140 CYS B O 1
ATOM 2621 N N . PHE B 1 141 ? 8 -25.578 -15.102 1 98.31 141 PHE B N 1
ATOM 2622 C CA . PHE B 1 141 ? 7.695 -24.141 -15.102 1 98.31 141 PHE B CA 1
ATOM 2623 C C . PHE B 1 141 ? 8.148 -23.5 -16.406 1 98.31 141 PHE B C 1
ATOM 2625 O O . PHE B 1 141 ? 9.164 -23.891 -16.969 1 98.31 141 PHE B O 1
ATOM 2632 N N . ALA B 1 142 ? 7.352 -22.562 -16.844 1 98.06 142 ALA B N 1
ATOM 2633 C CA . ALA B 1 142 ? 7.758 -21.625 -17.891 1 98.06 142 ALA B CA 1
ATOM 2634 C C . ALA B 1 142 ? 8.219 -20.297 -17.312 1 98.06 142 ALA B C 1
ATOM 2636 O O . ALA B 1 142 ? 7.707 -19.859 -16.281 1 98.06 142 ALA B O 1
ATOM 2637 N N . ILE B 1 143 ? 9.211 -19.688 -17.984 1 98.5 143 ILE B N 1
ATOM 2638 C CA . ILE B 1 143 ? 9.562 -18.297 -17.688 1 98.5 143 ILE B CA 1
ATOM 2639 C C . ILE B 1 143 ? 8.695 -17.359 -18.516 1 98.5 143 ILE B C 1
ATOM 2641 O O . ILE B 1 143 ? 8.773 -17.359 -19.75 1 98.5 143 ILE B O 1
ATOM 2645 N N . ASP B 1 144 ? 7.902 -16.594 -17.812 1 98.5 144 ASP B N 1
ATOM 2646 C CA . ASP B 1 144 ? 6.938 -15.742 -18.5 1 98.5 144 ASP B CA 1
ATOM 2647 C C . ASP B 1 144 ? 7.488 -14.328 -18.703 1 98.5 144 ASP B C 1
ATOM 2649 O O . ASP B 1 144 ? 7.027 -13.594 -19.578 1 98.5 144 ASP B O 1
ATOM 2653 N N . ALA B 1 145 ? 8.414 -13.922 -17.859 1 98.81 145 ALA B N 1
ATOM 2654 C CA . ALA B 1 145 ? 8.984 -12.578 -17.906 1 98.81 145 ALA B CA 1
ATOM 2655 C C . ALA B 1 145 ? 10.391 -12.547 -17.312 1 98.81 145 ALA B C 1
ATOM 2657 O O . ALA B 1 145 ? 10.742 -13.398 -16.5 1 98.81 145 ALA B O 1
ATOM 2658 N N . TRP B 1 146 ? 11.195 -11.539 -17.734 1 98.44 146 TRP B N 1
ATOM 2659 C CA . TRP B 1 146 ? 12.578 -11.391 -17.281 1 98.44 146 TRP B CA 1
ATOM 2660 C C . TRP B 1 146 ? 13.023 -9.938 -17.344 1 98.44 146 TRP B C 1
ATOM 2662 O O . TRP B 1 146 ? 12.406 -9.125 -18.031 1 98.44 146 TRP B O 1
ATOM 2672 N N . ALA B 1 147 ? 14 -9.648 -16.562 1 97.69 147 ALA B N 1
ATOM 2673 C CA . ALA B 1 147 ? 14.609 -8.328 -16.594 1 97.69 147 ALA B CA 1
ATOM 2674 C C . ALA B 1 147 ? 15.859 -8.32 -17.469 1 97.69 147 ALA B C 1
ATOM 2676 O O . ALA B 1 147 ? 16.297 -9.367 -17.953 1 97.69 147 ALA B O 1
ATOM 2677 N N . ASP B 1 148 ? 16.359 -7.094 -17.641 1 95.75 148 ASP B N 1
ATOM 2678 C CA . ASP B 1 148 ? 17.531 -6.926 -18.5 1 95.75 148 ASP B CA 1
ATOM 2679 C C . ASP B 1 148 ? 18.75 -7.664 -17.938 1 95.75 148 ASP B C 1
ATOM 2681 O O . ASP B 1 148 ? 19.609 -8.109 -18.688 1 95.75 148 ASP B O 1
ATOM 2685 N N . ASP B 1 149 ? 18.781 -7.828 -16.688 1 95.44 149 ASP B N 1
ATOM 2686 C CA . ASP B 1 149 ? 19.938 -8.453 -16.047 1 95.44 149 ASP B CA 1
ATOM 2687 C C . ASP B 1 149 ? 19.797 -9.969 -16.016 1 95.44 149 ASP B C 1
ATOM 2689 O O . ASP B 1 149 ? 20.594 -10.664 -15.398 1 95.44 149 ASP B O 1
ATOM 2693 N N . GLY B 1 150 ? 18.688 -10.484 -16.594 1 95.44 150 GLY B N 1
ATOM 2694 C CA . GLY B 1 150 ? 18.484 -11.922 -16.703 1 95.44 150 GLY B CA 1
ATOM 2695 C C . GLY B 1 150 ? 17.672 -12.492 -15.555 1 95.44 150 GLY B C 1
ATOM 2696 O O . GLY B 1 150 ? 17.359 -13.688 -15.547 1 95.44 150 GLY B O 1
ATOM 2697 N N . THR B 1 151 ? 17.297 -11.688 -14.609 1 97.94 151 THR B N 1
ATOM 2698 C CA . THR B 1 151 ? 16.5 -12.148 -13.469 1 97.94 151 THR B CA 1
ATOM 2699 C C . THR B 1 151 ? 15.133 -12.641 -13.93 1 97.94 151 THR B C 1
ATOM 2701 O O . THR B 1 151 ? 14.461 -11.969 -14.719 1 97.94 151 THR B O 1
ATOM 2704 N N . ILE B 1 152 ? 14.773 -13.828 -13.477 1 98.56 152 ILE B N 1
ATOM 2705 C CA . ILE B 1 152 ? 13.422 -14.328 -13.742 1 98.56 152 ILE B CA 1
ATOM 2706 C C . ILE B 1 152 ? 12.406 -13.469 -13 1 98.56 152 ILE B C 1
ATOM 2708 O O . ILE B 1 152 ? 12.414 -13.406 -11.766 1 98.56 152 ILE B O 1
ATOM 2712 N N . MET B 1 153 ? 11.531 -12.898 -13.773 1 98.75 153 MET B N 1
ATOM 2713 C CA . MET B 1 153 ? 10.594 -11.945 -13.18 1 98.75 153 MET B CA 1
ATOM 2714 C C . MET B 1 153 ? 9.203 -12.555 -13.062 1 98.75 153 MET B C 1
ATOM 2716 O O . MET B 1 153 ? 8.359 -12.047 -12.32 1 98.75 153 MET B O 1
ATOM 2720 N N . ALA B 1 154 ? 8.938 -13.594 -13.773 1 98.94 154 ALA B N 1
ATOM 2721 C CA . ALA B 1 154 ? 7.66 -14.289 -13.648 1 98.94 154 ALA B CA 1
ATOM 2722 C C . ALA B 1 154 ? 7.77 -15.727 -14.148 1 98.94 154 ALA B C 1
ATOM 2724 O O . ALA B 1 154 ? 8.516 -16.016 -15.086 1 98.94 154 ALA B O 1
ATOM 2725 N N . ILE B 1 155 ? 6.977 -16.578 -13.508 1 98.81 155 ILE B N 1
ATOM 2726 C CA . ILE B 1 155 ? 6.891 -17.969 -13.93 1 98.81 155 ILE B CA 1
ATOM 2727 C C . ILE B 1 155 ? 5.434 -18.422 -13.898 1 98.81 155 ILE B C 1
ATOM 2729 O O . ILE B 1 155 ? 4.605 -17.828 -13.203 1 98.81 155 ILE B O 1
ATOM 2733 N N . SER B 1 156 ? 5.148 -19.438 -14.602 1 98.44 156 SER B N 1
ATOM 2734 C CA . SER B 1 156 ? 3.885 -20.172 -14.516 1 98.44 156 SER B CA 1
ATOM 2735 C C . SER B 1 156 ? 4.102 -21.672 -14.672 1 98.44 156 SER B C 1
ATOM 2737 O O . SER B 1 156 ? 5.035 -22.109 -15.344 1 98.44 156 SER B O 1
ATOM 2739 N N . HIS B 1 157 ? 3.293 -22.422 -13.961 1 98 157 HIS B N 1
ATOM 2740 C CA . HIS B 1 157 ? 3.338 -23.859 -14.109 1 98 157 HIS B CA 1
ATOM 2741 C C . HIS B 1 157 ? 2.633 -24.312 -15.391 1 98 157 HIS B C 1
ATOM 2743 O O . HIS B 1 157 ? 1.599 -23.75 -15.758 1 98 157 HIS B O 1
ATOM 2749 N N . ARG B 1 158 ? 3.105 -25.328 -16.031 1 96.44 158 ARG B N 1
ATOM 2750 C CA . ARG B 1 158 ? 2.619 -25.766 -17.344 1 96.44 158 ARG B CA 1
ATOM 2751 C C . ARG B 1 158 ? 1.308 -26.531 -17.203 1 96.44 158 ARG B C 1
ATOM 2753 O O . ARG B 1 158 ? 0.503 -26.562 -18.141 1 96.44 158 ARG B O 1
ATOM 2760 N N . HIS B 1 159 ? 1.005 -27.047 -16.047 1 95.88 159 HIS B N 1
ATOM 2761 C CA . HIS B 1 159 ? -0.148 -27.922 -15.898 1 95.88 159 HIS B CA 1
ATOM 2762 C C . HIS B 1 159 ? -1.122 -27.406 -14.852 1 95.88 159 HIS B C 1
ATOM 2764 O O . HIS B 1 159 ? -2.324 -27.672 -14.922 1 95.88 159 HIS B O 1
ATOM 2770 N N . TYR B 1 160 ? -0.627 -26.812 -13.836 1 97.19 160 TYR B N 1
ATOM 2771 C CA . TYR B 1 160 ? -1.444 -26.297 -12.742 1 97.19 160 TYR B CA 1
ATOM 2772 C C . TYR B 1 160 ? -1.522 -24.781 -12.781 1 97.19 160 TYR B C 1
ATOM 2774 O O . TYR B 1 160 ? -0.644 -24.109 -13.344 1 97.19 160 TYR B O 1
ATOM 2782 N N . PRO B 1 161 ? -2.602 -24.188 -12.203 1 97.19 161 PRO B N 1
ATOM 2783 C CA . PRO B 1 161 ? -2.768 -22.734 -12.219 1 97.19 161 PRO B CA 1
ATOM 2784 C C . PRO B 1 161 ? -1.916 -22.031 -11.172 1 97.19 161 PRO B C 1
ATOM 2786 O O . PRO B 1 161 ? -2.453 -21.406 -10.25 1 97.19 161 PRO B O 1
ATOM 2789 N N . LEU B 1 162 ? -0.642 -22.109 -11.359 1 98.56 162 LEU B N 1
ATOM 2790 C CA . LEU B 1 162 ? 0.34 -21.5 -10.469 1 98.56 162 LEU B CA 1
ATOM 2791 C C . LEU B 1 162 ? 1.104 -20.391 -11.18 1 98.56 162 LEU B C 1
ATOM 2793 O O . LEU B 1 162 ? 1.628 -20.594 -12.273 1 98.56 162 LEU B O 1
ATOM 2797 N N . PHE B 1 163 ? 1.13 -19.234 -10.523 1 98.81 163 PHE B N 1
ATOM 2798 C CA . PHE B 1 163 ? 1.778 -18.062 -11.102 1 98.81 163 PHE B CA 1
ATOM 2799 C C . PHE B 1 163 ? 2.676 -17.375 -10.078 1 98.81 163 PHE B C 1
ATOM 2801 O O . PHE B 1 163 ? 2.33 -17.297 -8.898 1 98.81 163 PHE B O 1
ATOM 2808 N N . GLY B 1 164 ? 3.803 -16.938 -10.5 1 98.81 164 GLY B N 1
ATOM 2809 C CA . GLY B 1 164 ? 4.73 -16.203 -9.656 1 98.81 164 GLY B CA 1
ATOM 2810 C C . GLY B 1 164 ? 5.195 -14.891 -10.273 1 98.81 164 GLY B C 1
ATOM 2811 O O . GLY B 1 164 ? 5.473 -14.828 -11.477 1 98.81 164 GLY B O 1
ATOM 2812 N N . LEU B 1 165 ? 5.199 -13.859 -9.508 1 98.88 165 LEU B N 1
ATOM 2813 C CA . LEU B 1 165 ? 5.727 -12.555 -9.898 1 98.88 165 LEU B CA 1
ATOM 2814 C C . LEU B 1 165 ? 6.828 -12.109 -8.938 1 98.88 165 LEU B C 1
ATOM 2816 O O . LEU B 1 165 ? 6.586 -11.961 -7.738 1 98.88 165 LEU B O 1
ATOM 2820 N N . GLN B 1 166 ? 8.062 -11.867 -9.469 1 98.75 166 GLN B N 1
ATOM 2821 C CA . GLN B 1 166 ? 9.172 -11.414 -8.633 1 98.75 166 GLN B CA 1
ATOM 2822 C C . GLN B 1 166 ? 9.031 -9.938 -8.273 1 98.75 166 GLN B C 1
ATOM 2824 O O . GLN B 1 166 ? 9.445 -9.516 -7.195 1 98.75 166 GLN B O 1
ATOM 2829 N N . PHE B 1 167 ? 8.477 -9.203 -9.211 1 98.56 167 PHE B N 1
ATOM 2830 C CA . PHE B 1 167 ? 8.25 -7.781 -8.977 1 98.56 167 PHE B CA 1
ATOM 2831 C C . PHE B 1 167 ? 6.953 -7.551 -8.219 1 98.56 167 PHE B C 1
ATOM 2833 O O . PHE B 1 167 ? 6.191 -8.492 -7.98 1 98.56 167 PHE B O 1
ATOM 2840 N N . HIS B 1 168 ? 6.742 -6.344 -7.75 1 98.38 168 HIS B N 1
ATOM 2841 C CA . HIS B 1 168 ? 5.551 -5.977 -6.996 1 98.38 168 HIS B CA 1
ATOM 2842 C C . HIS B 1 168 ? 4.508 -5.316 -7.891 1 98.38 168 HIS B C 1
ATOM 2844 O O . HIS B 1 168 ? 4.559 -4.105 -8.117 1 98.38 168 HIS B O 1
ATOM 2850 N N . PRO B 1 169 ? 3.559 -6.098 -8.375 1 98.25 169 PRO B N 1
ATOM 2851 C CA . PRO B 1 169 ? 2.527 -5.473 -9.203 1 98.25 169 PRO B CA 1
ATOM 2852 C C . PRO B 1 169 ? 1.685 -4.461 -8.438 1 98.25 169 PRO B C 1
ATOM 2854 O O . PRO B 1 169 ? 1.03 -3.607 -9.039 1 98.25 169 PRO B O 1
ATOM 2857 N N . GLU B 1 170 ? 1.734 -4.52 -7.098 1 96.81 170 GLU B N 1
ATOM 2858 C CA . GLU B 1 170 ? 0.892 -3.707 -6.227 1 96.81 170 GLU B CA 1
ATOM 2859 C C . GLU B 1 170 ? 1.599 -2.416 -5.824 1 96.81 170 GLU B C 1
ATOM 2861 O O . GLU B 1 170 ? 1.039 -1.598 -5.09 1 96.81 170 GLU B O 1
ATOM 2866 N N . ALA B 1 171 ? 2.836 -2.275 -6.273 1 94.62 171 ALA B N 1
ATOM 2867 C CA . ALA B 1 171 ? 3.557 -1.042 -5.969 1 94.62 171 ALA B CA 1
ATOM 2868 C C . ALA B 1 171 ? 3.066 0.11 -6.84 1 94.62 171 ALA B C 1
ATOM 2870 O O . ALA B 1 171 ? 2.75 -0.085 -8.016 1 94.62 171 ALA B O 1
ATOM 2871 N N . ILE B 1 172 ? 3.125 1.303 -6.32 1 88.38 172 ILE B N 1
ATOM 2872 C CA . ILE B 1 172 ? 2.557 2.484 -6.961 1 88.38 172 ILE B CA 1
ATOM 2873 C C . ILE B 1 172 ? 3.289 2.766 -8.273 1 88.38 172 ILE B C 1
ATOM 2875 O O . ILE B 1 172 ? 2.684 3.225 -9.242 1 88.38 172 ILE B O 1
ATOM 2879 N N . LEU B 1 173 ? 4.527 2.477 -8.336 1 91.75 173 LEU B N 1
ATOM 2880 C CA . LEU B 1 173 ? 5.297 2.832 -9.523 1 91.75 173 LEU B CA 1
ATOM 2881 C C . LEU B 1 173 ? 5.258 1.71 -10.555 1 91.75 173 LEU B C 1
ATOM 2883 O O . LEU B 1 173 ? 5.773 1.862 -11.664 1 91.75 173 LEU B O 1
ATOM 2887 N N . SER B 1 174 ? 4.66 0.55 -10.195 1 96.31 174 SER B N 1
ATOM 2888 C CA . SER B 1 174 ? 4.504 -0.532 -11.164 1 96.31 174 SER B CA 1
ATOM 2889 C C . SER B 1 174 ? 3.348 -0.258 -12.117 1 96.31 174 SER B C 1
ATOM 2891 O O . SER B 1 174 ? 2.26 0.13 -11.688 1 96.31 174 SER B O 1
ATOM 2893 N N . GLU B 1 175 ? 3.697 -0.53 -13.352 1 96.62 175 GLU B N 1
ATOM 2894 C CA . GLU B 1 175 ? 2.662 -0.378 -14.367 1 96.62 175 GLU B CA 1
ATOM 2895 C C . GLU B 1 175 ? 1.819 -1.645 -14.492 1 96.62 175 GLU B C 1
ATOM 2897 O O . GLU B 1 175 ? 2.299 -2.746 -14.211 1 96.62 175 GLU B O 1
ATOM 2902 N N . HIS B 1 176 ? 0.521 -1.485 -14.766 1 97.25 176 HIS B N 1
ATOM 2903 C CA . HIS B 1 176 ? -0.401 -2.535 -15.188 1 97.25 176 HIS B CA 1
ATOM 2904 C C . HIS B 1 176 ? -0.616 -3.557 -14.078 1 97.25 176 HIS B C 1
ATOM 2906 O O . HIS B 1 176 ? -0.877 -4.73 -14.352 1 97.25 176 HIS B O 1
ATOM 2912 N N . GLY B 1 177 ? -0.444 -3.18 -12.812 1 97.38 177 GLY B N 1
ATOM 2913 C CA . GLY B 1 177 ? -0.593 -4.078 -11.68 1 97.38 177 GLY B CA 1
ATOM 2914 C C . GLY B 1 177 ? -1.986 -4.668 -11.562 1 97.38 177 GLY B C 1
ATOM 2915 O O . GLY B 1 177 ? -2.145 -5.887 -11.469 1 97.38 177 GLY B O 1
ATOM 2916 N N . LEU B 1 178 ? -2.99 -3.822 -11.641 1 96.56 178 LEU B N 1
ATOM 2917 C CA . LEU B 1 178 ? -4.379 -4.262 -11.523 1 96.56 178 LEU B CA 1
ATOM 2918 C C . LEU B 1 178 ? -4.746 -5.199 -12.672 1 96.56 178 LEU B C 1
ATOM 2920 O O . LEU B 1 178 ? -5.441 -6.195 -12.461 1 96.56 178 LEU B O 1
ATOM 2924 N N . THR B 1 179 ? -4.27 -4.863 -13.852 1 97.12 179 THR B N 1
ATOM 2925 C CA . THR B 1 179 ? -4.551 -5.699 -15.016 1 97.12 179 THR B CA 1
ATOM 2926 C C . THR B 1 179 ? -3.955 -7.094 -14.836 1 97.12 179 THR B C 1
ATOM 2928 O O . THR B 1 179 ? -4.625 -8.094 -15.086 1 97.12 179 THR B O 1
ATOM 2931 N N . LEU B 1 180 ? -2.783 -7.148 -14.383 1 97.94 180 LEU B N 1
ATOM 2932 C CA . LEU B 1 180 ? -2.113 -8.422 -14.156 1 97.94 180 LEU B CA 1
ATOM 2933 C C . LEU B 1 180 ? -2.889 -9.273 -13.156 1 97.94 180 LEU B C 1
ATOM 2935 O O . LEU B 1 180 ? -3.115 -10.461 -13.391 1 97.94 180 LEU B O 1
ATOM 2939 N N . LEU B 1 181 ? -3.293 -8.672 -12.07 1 98.19 181 LEU B N 1
ATOM 2940 C CA . LEU B 1 181 ? -4.004 -9.398 -11.023 1 98.19 181 LEU B CA 1
ATOM 2941 C C . LEU B 1 181 ? -5.387 -9.828 -11.508 1 98.19 181 LEU B C 1
ATOM 2943 O O . LEU B 1 181 ? -5.883 -10.883 -11.117 1 98.19 181 LEU B O 1
ATOM 2947 N N . SER B 1 182 ? -6.004 -8.984 -12.359 1 97.94 182 SER B N 1
ATOM 2948 C CA . SER B 1 182 ? -7.281 -9.375 -12.945 1 97.94 182 SER B CA 1
ATOM 2949 C C . SER B 1 182 ? -7.133 -10.602 -13.836 1 97.94 182 SER B C 1
ATOM 2951 O O . SER B 1 182 ? -8.016 -11.461 -13.875 1 97.94 182 SER B O 1
ATOM 2953 N N . HIS B 1 183 ? -6.016 -10.656 -14.555 1 97.94 183 HIS B N 1
ATOM 2954 C CA . HIS B 1 183 ? -5.754 -11.828 -15.383 1 97.94 183 HIS B CA 1
ATOM 2955 C C . HIS B 1 183 ? -5.617 -13.086 -14.539 1 97.94 183 HIS B C 1
ATOM 2957 O O . HIS B 1 183 ? -6.105 -14.156 -14.922 1 97.94 183 HIS B O 1
ATOM 2963 N N . PHE B 1 184 ? -5.031 -12.984 -13.406 1 98.44 184 PHE B N 1
ATOM 2964 C CA . PHE B 1 184 ? -4.906 -14.117 -12.492 1 98.44 184 PHE B CA 1
ATOM 2965 C C . PHE B 1 184 ? -6.277 -14.602 -12.047 1 98.44 184 PHE B C 1
ATOM 2967 O O . PHE B 1 184 ? -6.543 -15.805 -12.055 1 98.44 184 PHE B O 1
ATOM 2974 N N . LEU B 1 185 ? -7.137 -13.664 -11.719 1 97.81 185 LEU B N 1
ATOM 2975 C CA . LEU B 1 185 ? -8.469 -14 -11.227 1 97.81 185 LEU B CA 1
ATOM 2976 C C . LEU B 1 185 ? -9.305 -14.656 -12.32 1 97.81 185 LEU B C 1
ATOM 2978 O O . LEU B 1 185 ? -10.164 -15.492 -12.031 1 97.81 185 LEU B O 1
ATOM 2982 N N . GLN B 1 186 ? -9.008 -14.328 -13.562 1 94.75 186 GLN B N 1
ATOM 2983 C CA . GLN B 1 186 ? -9.828 -14.781 -14.68 1 94.75 186 GLN B CA 1
ATOM 2984 C C . GLN B 1 186 ? -9.203 -15.992 -15.367 1 94.75 186 GLN B C 1
ATOM 2986 O O . GLN B 1 186 ? -9.773 -16.531 -16.312 1 94.75 186 GLN B O 1
ATOM 2991 N N . TYR B 1 187 ? -8.086 -16.266 -14.836 1 90 187 TYR B N 1
ATOM 2992 C CA . TYR B 1 187 ? -7.398 -17.375 -15.5 1 90 187 TYR B CA 1
ATOM 2993 C C . TYR B 1 187 ? -8.234 -18.641 -15.453 1 90 187 TYR B C 1
ATOM 2995 O O . TYR B 1 187 ? -8.664 -19.062 -14.375 1 90 187 TYR B O 1
ATOM 3003 N N . GLU B 1 188 ? -8.773 -19.094 -16.656 1 72.88 188 GLU B N 1
ATOM 3004 C CA . GLU B 1 188 ? -9.5 -20.344 -16.812 1 72.88 188 GLU B CA 1
ATOM 3005 C C . GLU B 1 188 ? -8.594 -21.438 -17.359 1 72.88 188 GLU B C 1
ATOM 3007 O O . GLU B 1 188 ? -7.773 -21.188 -18.25 1 72.88 188 GLU B O 1
ATOM 3012 N N . HIS B 1 189 ? -8.203 -22.344 -16.484 1 57.06 189 HIS B N 1
ATOM 3013 C CA . HIS B 1 189 ? -7.43 -23.453 -17.016 1 57.06 189 HIS B CA 1
ATOM 3014 C C . HIS B 1 189 ? -8.062 -24 -18.297 1 57.06 189 HIS B C 1
ATOM 3016 O O . HIS B 1 189 ? -9.281 -24.203 -18.344 1 57.06 189 HIS B O 1
ATOM 3022 N N . GLN B 1 190 ? -7.535 -23.562 -19.469 1 42.72 190 GLN B N 1
ATOM 3023 C CA . GLN B 1 190 ? -7.969 -24.359 -20.609 1 42.72 190 GLN B CA 1
ATOM 3024 C C . GLN B 1 190 ? -7.547 -25.812 -20.469 1 42.72 190 GLN B C 1
ATOM 3026 O O . GLN B 1 190 ? -6.516 -26.109 -19.875 1 42.72 190 GLN B O 1
#

Sequence (380 aa):
MLLVIDNYDSFTFNLVHYFQCLKQDVQVFANDKITLKDIERLAPSHLVISPGPNSPEEAGISVAAIKRFHQTIPILGVCLGHQCLAYAFGASITRARQIIHGKTSAVFHHKHNLFHRLPNPFQATRYHSLAIECSSLPTCFAIDAWADDGTIMAISHRHYPLFGLQFHPEAILSEHGLTLLSHFLQYEHQMLLVIDNYDSFTFNLVHYFQCLKQDVQVFANDKITLKDIERLAPSHLVISPGPNSPEEAGISVAAIKRFHQTIPILGVCLGHQCLAYAFGASITRARQIIHGKTSAVFHHKHNLFHRLPNPFQATRYHSLAIECSSLPTCFAIDAWADDGTIMAISHRHYPLFGLQFHPEAILSEHGLTLLSHFLQYEHQ

Nearest PDB structures (foldseek):
  8hx8-assembly1_B  TM=9.345E-01  e=7.221E-24  Streptomyces venezuelae
  8hx8-assembly1_A  TM=9.118E-01  e=8.197E-24  Streptomyces venezuelae
  6qur-assembly1_A  TM=9.037E-01  e=1.079E-24  synthetic construct
  8hx9-assembly1_B  TM=8.629E-01  e=2.407E-20  Streptomyces venezuelae
  2a9v-assembly1_A  TM=9.036E-01  e=4.348E-18  Thermoplasma acidophilum